Protein AF-A0A3M1KV42-F1 (afdb_monomer)

Radius of gyration: 23.36 Å; Cα contacts (8 Å, |Δi|>4): 223; chains: 1; bounding box: 56×32×68 Å

Structure (mmCIF, N/CA/C/O backbone):
data_AF-A0A3M1KV42-F1
#
_entry.id   AF-A0A3M1KV42-F1
#
loop_
_atom_site.group_PDB
_atom_site.id
_atom_site.type_symbol
_atom_site.label_atom_id
_atom_site.label_alt_id
_atom_site.label_comp_id
_atom_site.label_asym_id
_atom_site.label_entity_id
_atom_site.label_seq_id
_atom_site.pdbx_PDB_ins_code
_atom_site.Cartn_x
_atom_site.Cartn_y
_atom_site.Cartn_z
_atom_site.occupancy
_atom_site.B_iso_or_equiv
_atom_site.auth_seq_id
_atom_site.auth_comp_id
_atom_site.auth_asym_id
_atom_site.auth_atom_id
_atom_site.pdbx_PDB_model_num
ATOM 1 N N . MET A 1 1 ? 15.077 -3.822 -15.896 1.00 92.25 1 MET A N 1
ATOM 2 C CA . MET A 1 1 ? 15.030 -2.761 -16.939 1.00 92.25 1 MET A CA 1
ATOM 3 C C . MET A 1 1 ? 13.639 -2.441 -17.504 1.00 92.25 1 MET A C 1
ATOM 5 O O . MET A 1 1 ? 13.245 -1.291 -17.390 1.00 92.25 1 MET A O 1
ATOM 9 N N . LEU A 1 2 ? 12.880 -3.370 -18.117 1.00 93.44 2 LEU A N 1
ATOM 10 C CA . LEU A 1 2 ? 11.563 -3.018 -18.702 1.00 93.44 2 LEU A CA 1
ATOM 11 C C . LEU A 1 2 ? 10.601 -2.410 -17.666 1.00 93.44 2 LEU A C 1
ATOM 13 O O . LEU A 1 2 ? 10.050 -1.344 -17.909 1.00 93.44 2 LEU A O 1
ATOM 17 N N . ALA A 1 3 ? 10.459 -3.048 -16.500 1.00 93.88 3 ALA A N 1
ATOM 18 C CA . ALA A 1 3 ? 9.613 -2.546 -15.416 1.00 93.88 3 ALA A CA 1
ATOM 19 C C . ALA A 1 3 ? 10.005 -1.121 -14.976 1.00 93.88 3 ALA A C 1
ATOM 21 O O . ALA A 1 3 ? 9.141 -0.267 -14.822 1.00 93.88 3 ALA A O 1
ATOM 22 N N . PHE A 1 4 ? 11.307 -0.836 -14.882 1.00 94.69 4 PHE A N 1
ATOM 23 C CA . PHE A 1 4 ? 11.827 0.499 -14.578 1.00 94.69 4 PHE A CA 1
ATOM 24 C C . PHE A 1 4 ? 11.429 1.539 -15.634 1.00 94.69 4 PHE A C 1
ATOM 26 O O . PHE A 1 4 ? 10.993 2.632 -15.281 1.00 94.69 4 PHE A O 1
ATOM 33 N N . LEU A 1 5 ? 11.553 1.205 -16.924 1.00 95.00 5 LEU A N 1
ATOM 34 C CA . LEU A 1 5 ? 11.172 2.103 -18.020 1.00 95.00 5 LEU A CA 1
ATOM 35 C C . LEU A 1 5 ? 9.656 2.334 -18.076 1.00 95.00 5 LEU A C 1
ATOM 37 O O . LEU A 1 5 ? 9.231 3.449 -18.354 1.00 95.00 5 LEU A O 1
ATOM 41 N N . LEU A 1 6 ? 8.844 1.313 -17.786 1.00 94.44 6 LEU A N 1
ATOM 42 C CA . LEU A 1 6 ? 7.386 1.447 -17.704 1.00 94.44 6 LEU A CA 1
ATOM 43 C C . LEU A 1 6 ? 6.966 2.298 -16.503 1.00 94.44 6 LEU A C 1
ATOM 45 O O . LEU A 1 6 ? 6.133 3.191 -16.645 1.00 94.44 6 LEU A O 1
ATOM 49 N N . PHE A 1 7 ? 7.579 2.092 -15.337 1.00 92.94 7 PHE A N 1
ATOM 50 C CA . PHE A 1 7 ? 7.324 2.919 -14.158 1.00 92.94 7 PHE A CA 1
ATOM 51 C C . PHE A 1 7 ? 7.653 4.397 -14.432 1.00 92.94 7 PHE A C 1
ATOM 53 O O . PHE A 1 7 ? 6.852 5.285 -14.148 1.00 92.94 7 PHE A O 1
ATOM 60 N N . HIS A 1 8 ? 8.770 4.656 -15.118 1.00 92.19 8 HIS A N 1
ATOM 61 C CA . HIS A 1 8 ? 9.218 5.995 -15.502 1.00 92.19 8 HIS A CA 1
ATOM 62 C C . HIS A 1 8 ? 8.753 6.450 -16.900 1.00 92.19 8 HIS A C 1
ATOM 64 O O . HIS A 1 8 ? 9.314 7.405 -17.429 1.00 92.19 8 HIS A O 1
ATOM 70 N N . HIS A 1 9 ? 7.725 5.836 -17.503 1.00 92.38 9 HIS A N 1
ATOM 71 C CA . HIS A 1 9 ? 7.350 6.048 -18.920 1.00 92.38 9 HIS A CA 1
ATOM 72 C C . HIS A 1 9 ? 7.141 7.522 -19.325 1.00 92.38 9 HIS A C 1
ATOM 74 O O . HIS A 1 9 ? 7.331 7.893 -20.482 1.00 92.38 9 HIS A O 1
ATOM 80 N N . ARG A 1 10 ? 6.783 8.395 -18.375 1.00 89.12 10 ARG A N 1
ATOM 81 C CA . ARG A 1 10 ? 6.562 9.832 -18.617 1.00 89.12 10 ARG A CA 1
ATOM 82 C C . ARG A 1 10 ? 7.835 10.676 -18.684 1.00 89.12 10 ARG A C 1
ATOM 84 O O . ARG A 1 10 ? 7.732 11.862 -18.977 1.00 89.12 10 ARG A O 1
ATOM 91 N N . LYS A 1 11 ? 9.005 10.119 -18.362 1.00 92.06 11 LYS A N 1
ATOM 92 C CA . LYS A 1 11 ? 10.273 10.856 -18.314 1.00 92.06 11 LYS A CA 1
ATOM 93 C C . LYS A 1 11 ? 11.341 10.132 -19.140 1.00 92.06 11 LYS A C 1
ATOM 95 O O . LYS A 1 11 ? 11.556 8.941 -18.912 1.00 92.06 11 LYS A O 1
ATOM 100 N N . PRO A 1 12 ? 12.045 10.824 -20.053 1.00 96.19 12 PRO A N 1
ATOM 101 C CA . PRO A 1 12 ? 13.243 10.278 -20.677 1.00 96.19 12 PRO A CA 1
ATOM 102 C C . PRO A 1 12 ? 14.301 9.927 -19.625 1.00 96.19 12 PRO A C 1
ATOM 104 O O . PRO A 1 12 ? 14.485 10.651 -18.643 1.00 96.19 12 PRO A O 1
ATOM 107 N N . VAL A 1 13 ? 15.020 8.824 -19.832 1.00 96.88 13 VAL A N 1
ATOM 108 C CA . VAL A 1 13 ? 16.092 8.359 -18.944 1.00 96.88 13 VAL A CA 1
ATOM 109 C C . VAL A 1 13 ? 17.398 8.285 -19.720 1.00 96.88 13 VAL A C 1
ATOM 111 O O . VAL A 1 13 ? 17.477 7.607 -20.744 1.00 96.88 13 VAL A O 1
ATOM 114 N N . HIS A 1 14 ? 18.437 8.957 -19.223 1.00 97.12 14 HIS A N 1
ATOM 115 C CA . HIS A 1 14 ? 19.751 8.926 -19.858 1.00 97.12 14 HIS A CA 1
ATOM 116 C C . HIS A 1 14 ? 20.328 7.503 -19.861 1.00 97.12 14 HIS A C 1
ATOM 118 O O . HIS A 1 14 ? 20.238 6.780 -18.864 1.00 97.12 14 HIS A O 1
ATOM 124 N N . LYS A 1 15 ? 20.966 7.104 -20.964 1.00 96.12 15 LYS A N 1
ATOM 125 C CA . LYS A 1 15 ? 21.570 5.771 -21.124 1.00 96.12 15 LYS A CA 1
ATOM 126 C C . LYS A 1 15 ? 22.587 5.440 -20.031 1.00 96.12 15 LYS A C 1
ATOM 128 O O . LYS A 1 15 ? 22.653 4.290 -19.619 1.00 96.12 15 LYS A O 1
ATOM 133 N N . GLU A 1 16 ? 23.341 6.426 -19.541 1.00 95.75 16 GLU A N 1
ATOM 134 C CA . GLU A 1 16 ? 24.334 6.203 -18.480 1.00 95.75 16 GLU A CA 1
ATOM 135 C C . GLU A 1 16 ? 23.659 5.854 -17.158 1.00 95.75 16 GLU A C 1
ATOM 137 O O . GLU A 1 16 ? 24.091 4.916 -16.503 1.00 95.75 16 GLU A O 1
ATOM 142 N N . LYS A 1 17 ? 22.526 6.494 -16.836 1.00 95.12 17 LYS A N 1
ATOM 143 C CA . LYS A 1 17 ? 21.723 6.131 -15.663 1.00 95.12 17 LYS A CA 1
ATOM 144 C C . LYS A 1 17 ? 21.181 4.705 -15.775 1.00 95.12 17 LYS A C 1
ATOM 146 O O . LYS A 1 17 ? 21.170 3.977 -14.792 1.00 95.12 17 LYS A O 1
ATOM 151 N N . LEU A 1 18 ? 20.747 4.280 -16.966 1.00 95.88 18 LEU A N 1
ATOM 152 C CA . LEU A 1 18 ? 20.325 2.888 -17.188 1.00 95.88 18 LEU A CA 1
ATOM 153 C C . LEU A 1 18 ? 21.500 1.910 -17.050 1.00 95.88 18 LEU A C 1
ATOM 155 O O . LEU A 1 18 ? 21.335 0.827 -16.494 1.00 95.88 18 LEU A O 1
ATOM 159 N N . MET A 1 19 ? 22.677 2.281 -17.557 1.00 95.88 19 MET A N 1
ATOM 160 C CA . MET A 1 19 ? 23.890 1.471 -17.449 1.00 95.88 19 MET A CA 1
ATOM 161 C C . MET A 1 19 ? 24.331 1.307 -15.997 1.00 95.88 19 MET A C 1
ATOM 163 O O . MET A 1 19 ? 24.577 0.186 -15.568 1.00 95.88 19 MET A O 1
ATOM 167 N N . GLU A 1 20 ? 24.373 2.400 -15.244 1.00 94.00 20 GLU A N 1
ATOM 168 C CA . GLU A 1 20 ? 24.693 2.407 -13.820 1.00 94.00 20 GLU A CA 1
ATOM 169 C C . GLU A 1 20 ? 23.666 1.601 -13.015 1.00 94.00 20 GLU A C 1
ATOM 171 O O . GLU A 1 20 ? 24.043 0.752 -12.217 1.00 94.00 20 GLU A O 1
ATOM 176 N N . GLN A 1 21 ? 22.371 1.779 -13.290 1.00 93.75 21 GLN A N 1
ATOM 177 C CA . GLN A 1 21 ? 21.300 1.100 -12.558 1.00 93.75 21 GLN A CA 1
ATOM 178 C C . GLN A 1 21 ? 21.313 -0.428 -12.710 1.00 93.75 21 GLN A C 1
ATOM 180 O O . GLN A 1 21 ? 20.995 -1.130 -11.752 1.00 93.75 21 GLN A O 1
ATOM 185 N N . PHE A 1 22 ? 21.597 -0.950 -13.909 1.00 94.12 22 PHE A N 1
ATOM 186 C CA . PHE A 1 22 ? 21.455 -2.386 -14.205 1.00 94.12 22 PHE A CA 1
ATOM 187 C C . PHE A 1 22 ? 22.787 -3.123 -14.389 1.00 94.12 22 PHE A C 1
ATOM 189 O O . PHE A 1 22 ? 22.811 -4.351 -14.341 1.00 94.12 22 PHE A O 1
ATOM 196 N N . TRP A 1 23 ? 23.887 -2.400 -14.612 1.00 95.00 23 TRP A N 1
ATOM 197 C CA . TRP A 1 23 ? 25.210 -2.964 -14.893 1.00 95.00 23 TRP A CA 1
ATOM 198 C C . TRP A 1 23 ? 26.342 -2.159 -14.228 1.00 95.00 23 TRP A C 1
ATOM 200 O O . TRP A 1 23 ? 27.411 -2.005 -14.819 1.00 95.00 23 TRP A O 1
ATOM 210 N N . SER A 1 24 ? 26.136 -1.682 -12.995 1.00 90.50 24 SER A N 1
ATOM 211 C CA . SER A 1 24 ? 27.110 -0.898 -12.206 1.00 90.50 24 SER A CA 1
ATOM 212 C C . SER A 1 24 ? 28.503 -1.534 -12.104 1.00 90.50 24 SER A C 1
ATOM 214 O O . SER A 1 24 ? 29.509 -0.832 -12.124 1.00 90.50 24 SER A O 1
ATOM 216 N N . TYR A 1 25 ? 28.580 -2.865 -12.038 1.00 91.50 25 TYR A N 1
ATOM 217 C CA . TYR A 1 25 ? 29.842 -3.610 -11.920 1.00 91.50 25 TYR A CA 1
ATOM 218 C C . TYR A 1 25 ? 30.523 -3.921 -13.264 1.00 91.50 25 TYR A C 1
ATOM 220 O O . TYR A 1 25 ? 31.561 -4.581 -13.299 1.00 91.50 25 TYR A O 1
ATOM 228 N N . SER A 1 26 ? 29.938 -3.503 -14.388 1.00 93.94 26 SER A N 1
ATOM 229 C CA . SER A 1 26 ? 30.481 -3.761 -15.725 1.00 93.94 26 SER A CA 1
ATOM 230 C C . SER A 1 26 ? 31.340 -2.603 -16.227 1.00 93.94 26 SER A C 1
ATOM 232 O O . SER A 1 26 ? 31.105 -1.441 -15.911 1.00 93.94 26 SER A O 1
ATOM 234 N N . THR A 1 27 ? 32.305 -2.898 -17.102 1.00 94.88 27 THR A N 1
ATOM 235 C CA . THR A 1 27 ? 33.020 -1.840 -17.833 1.00 94.88 27 THR A CA 1
ATOM 236 C C . THR A 1 27 ? 32.047 -1.046 -18.718 1.00 94.88 27 THR A C 1
ATOM 238 O O . THR A 1 27 ? 31.064 -1.620 -19.204 1.00 94.88 27 THR A O 1
ATOM 241 N N . PRO A 1 28 ? 32.321 0.238 -19.029 1.00 92.25 28 PRO A N 1
ATOM 242 C CA . PRO A 1 28 ? 31.411 1.062 -19.832 1.00 92.25 28 PRO A CA 1
ATOM 243 C C . PRO A 1 28 ? 31.035 0.444 -21.188 1.00 92.25 28 PRO A C 1
ATOM 245 O O . PRO A 1 28 ? 29.883 0.513 -21.615 1.00 92.25 28 PRO A O 1
ATOM 248 N N . CYS A 1 29 ? 31.988 -0.213 -21.859 1.00 93.81 29 CYS A N 1
ATOM 249 C CA . CYS A 1 29 ? 31.737 -0.903 -23.126 1.00 93.81 29 CYS A CA 1
ATOM 250 C C . CYS A 1 29 ? 30.789 -2.105 -22.947 1.00 93.81 29 CYS A C 1
ATOM 252 O O . CYS A 1 29 ? 29.825 -2.259 -23.699 1.00 93.81 29 CYS A O 1
ATOM 254 N N . SER A 1 30 ? 31.013 -2.921 -21.910 1.00 94.75 30 SER A N 1
ATOM 255 C CA . SER A 1 30 ? 30.172 -4.085 -21.601 1.00 94.75 30 SER A CA 1
ATOM 256 C C . SER A 1 30 ? 28.750 -3.683 -21.189 1.00 94.75 30 SER A C 1
ATOM 258 O O . SER A 1 30 ? 27.771 -4.239 -21.696 1.00 94.75 30 SER A O 1
ATOM 260 N N . ALA A 1 31 ? 28.616 -2.658 -20.342 1.00 95.62 31 ALA A N 1
ATOM 261 C CA . ALA A 1 31 ? 27.322 -2.122 -19.930 1.00 95.62 31 ALA A CA 1
ATOM 262 C C . ALA A 1 31 ? 26.536 -1.557 -21.127 1.00 95.62 31 ALA A C 1
ATOM 264 O O . ALA A 1 31 ? 25.341 -1.818 -21.261 1.00 95.62 31 ALA A O 1
ATOM 265 N N . ARG A 1 32 ? 27.204 -0.865 -22.063 1.00 95.19 32 ARG A N 1
ATOM 266 C CA . ARG A 1 32 ? 26.571 -0.362 -23.293 1.00 95.19 32 ARG A CA 1
ATOM 267 C C . ARG A 1 32 ? 26.069 -1.495 -24.190 1.00 95.19 32 ARG A C 1
ATOM 269 O O . ARG A 1 32 ? 24.960 -1.411 -24.719 1.00 95.19 32 ARG A O 1
ATOM 276 N N . ASN A 1 33 ? 26.858 -2.556 -24.357 1.00 95.88 33 ASN A N 1
ATOM 277 C CA . ASN A 1 33 ? 26.441 -3.727 -25.129 1.00 95.88 33 ASN A CA 1
ATOM 278 C C . ASN A 1 33 ? 25.242 -4.425 -24.478 1.00 95.88 33 ASN A C 1
ATOM 280 O O . ASN A 1 33 ? 24.264 -4.732 -25.161 1.00 95.88 33 ASN A O 1
ATOM 284 N N . SER A 1 34 ? 25.276 -4.602 -23.157 1.00 96.75 34 SER A N 1
ATOM 285 C CA . SER A 1 34 ? 24.181 -5.210 -22.394 1.00 96.75 34 SER A CA 1
ATOM 286 C C . SER A 1 34 ? 22.896 -4.379 -22.470 1.00 96.75 34 SER A C 1
ATOM 288 O O . SER A 1 34 ? 21.819 -4.934 -22.706 1.00 96.75 34 SER A O 1
ATOM 290 N N . LEU A 1 35 ? 23.011 -3.047 -22.397 1.00 96.75 35 LEU A N 1
ATOM 291 C CA . LEU A 1 35 ? 21.902 -2.121 -22.627 1.00 96.75 35 LEU A CA 1
ATOM 292 C C . LEU A 1 35 ? 21.287 -2.322 -24.016 1.00 96.75 35 LEU A C 1
ATOM 294 O O . LEU A 1 35 ? 20.077 -2.514 -24.127 1.00 96.75 35 LEU A O 1
ATOM 298 N N . ASN A 1 36 ? 22.101 -2.343 -25.074 1.00 95.75 36 ASN A N 1
ATOM 299 C CA . ASN A 1 36 ? 21.613 -2.545 -26.441 1.00 95.75 36 ASN A CA 1
ATOM 300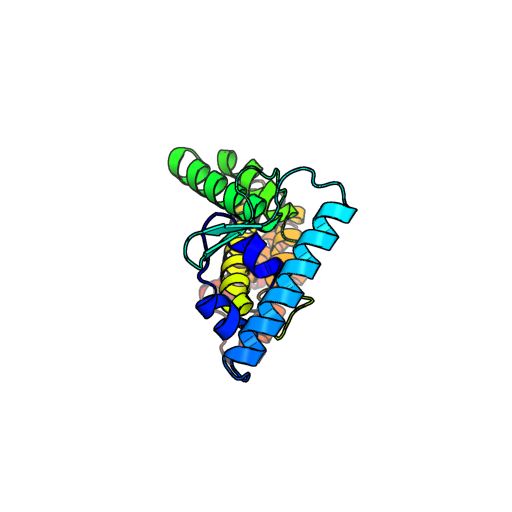 C C . ASN A 1 36 ? 20.874 -3.883 -26.604 1.00 95.75 36 ASN A C 1
ATOM 302 O O . ASN A 1 36 ? 19.807 -3.925 -27.222 1.00 95.75 36 ASN A O 1
ATOM 306 N N . VAL A 1 37 ? 21.402 -4.965 -26.020 1.00 97.06 37 VAL A N 1
ATOM 307 C CA . VAL A 1 37 ? 20.760 -6.291 -26.030 1.00 97.06 37 VAL A CA 1
ATOM 308 C C . VAL A 1 37 ? 19.409 -6.250 -25.312 1.00 97.06 37 VAL A C 1
ATOM 310 O O . VAL A 1 37 ? 18.409 -6.742 -25.843 1.00 97.06 37 VAL A O 1
ATOM 313 N N . ALA A 1 38 ? 19.344 -5.630 -24.133 1.00 96.62 38 ALA A N 1
ATOM 314 C CA . ALA A 1 38 ? 18.109 -5.514 -23.366 1.00 96.62 38 ALA A CA 1
ATOM 315 C C . ALA A 1 38 ? 17.049 -4.671 -24.100 1.00 96.62 38 ALA A C 1
ATOM 317 O O . ALA A 1 38 ? 15.889 -5.079 -24.182 1.00 96.62 38 ALA A O 1
ATOM 318 N N . LEU A 1 39 ? 17.439 -3.541 -24.699 1.00 96.31 39 LEU A N 1
ATOM 319 C CA . LEU A 1 39 ? 16.547 -2.686 -25.493 1.00 96.31 39 LEU A CA 1
ATOM 320 C C . LEU A 1 39 ? 16.036 -3.411 -26.742 1.00 96.31 39 LEU A C 1
ATOM 322 O O . LEU A 1 39 ? 14.849 -3.333 -27.062 1.00 96.31 39 LEU A O 1
ATOM 326 N N . HIS A 1 40 ? 16.904 -4.161 -27.429 1.00 95.19 40 HIS A N 1
ATOM 327 C CA . HIS A 1 40 ? 16.502 -4.992 -28.562 1.00 95.19 40 HIS A CA 1
ATOM 328 C C . HIS A 1 40 ? 15.464 -6.042 -28.144 1.00 95.19 40 HIS A C 1
ATOM 330 O O . HIS A 1 40 ? 14.443 -6.201 -28.816 1.00 95.19 40 HIS A O 1
ATOM 336 N N . LYS A 1 41 ? 15.676 -6.713 -27.003 1.00 96.19 41 LYS A N 1
ATOM 337 C CA . LYS A 1 41 ? 14.721 -7.686 -26.459 1.00 96.19 41 LYS A CA 1
ATOM 338 C C . LYS A 1 41 ? 13.373 -7.037 -26.137 1.00 96.19 41 LYS A C 1
ATOM 340 O O . LYS A 1 41 ? 12.352 -7.593 -26.521 1.00 96.19 41 LYS A O 1
ATOM 345 N N . ILE A 1 42 ? 13.357 -5.851 -25.521 1.00 94.94 42 ILE A N 1
ATOM 346 C CA . ILE A 1 42 ? 12.118 -5.099 -25.248 1.00 94.94 42 ILE A CA 1
ATOM 347 C C . ILE A 1 42 ? 11.363 -4.794 -26.545 1.00 94.94 42 ILE A C 1
ATOM 349 O O . ILE A 1 42 ? 10.191 -5.151 -26.662 1.00 94.94 42 ILE A O 1
ATOM 353 N N . ARG A 1 43 ? 12.037 -4.200 -27.541 1.00 94.12 43 ARG A N 1
ATOM 354 C CA . ARG A 1 43 ? 11.430 -3.893 -28.849 1.00 94.12 43 ARG A CA 1
ATOM 355 C C . ARG A 1 43 ? 10.827 -5.143 -29.492 1.00 94.12 43 ARG A C 1
ATOM 357 O O . ARG A 1 43 ? 9.703 -5.103 -29.985 1.00 94.12 43 ARG A O 1
ATOM 364 N N . LYS A 1 44 ? 11.554 -6.266 -29.451 1.00 93.75 44 LYS A N 1
ATOM 365 C CA . LYS A 1 44 ? 11.093 -7.546 -30.001 1.00 93.75 44 LYS A CA 1
ATOM 366 C C . LYS A 1 44 ? 9.858 -8.079 -29.270 1.00 93.75 44 LYS A C 1
ATOM 368 O O . LYS A 1 44 ? 8.925 -8.511 -29.938 1.00 93.75 44 LYS A O 1
ATOM 373 N N . THR A 1 45 ? 9.834 -8.030 -27.938 1.00 93.69 45 THR A N 1
ATOM 374 C CA . THR A 1 45 ? 8.685 -8.484 -27.137 1.00 93.69 45 THR A CA 1
ATOM 375 C C . THR A 1 45 ? 7.426 -7.685 -27.462 1.00 93.69 45 THR A C 1
ATOM 377 O O . THR A 1 45 ? 6.386 -8.279 -27.721 1.00 93.69 45 THR A O 1
ATOM 380 N N . PHE A 1 46 ? 7.519 -6.355 -27.527 1.00 91.94 46 PHE A N 1
ATOM 381 C CA . PHE A 1 46 ? 6.371 -5.505 -27.857 1.00 91.94 46 PHE A CA 1
ATOM 382 C C . PHE A 1 46 ? 5.876 -5.720 -29.293 1.00 91.94 46 PHE A C 1
ATOM 384 O O . PHE A 1 46 ? 4.675 -5.822 -29.532 1.00 91.94 46 PHE A O 1
ATOM 391 N N . LYS A 1 47 ? 6.796 -5.873 -30.252 1.00 90.44 47 LYS A N 1
ATOM 392 C CA . LYS A 1 47 ? 6.434 -6.217 -31.633 1.00 90.44 47 LYS A CA 1
ATOM 393 C C . LYS A 1 47 ? 5.715 -7.569 -31.715 1.00 90.44 47 LYS A C 1
ATOM 395 O O . LYS A 1 47 ? 4.768 -7.706 -32.481 1.00 90.44 47 LYS A O 1
ATOM 400 N N . ALA A 1 48 ? 6.139 -8.556 -30.922 1.00 91.62 48 ALA A N 1
ATOM 401 C CA . ALA A 1 48 ? 5.513 -9.878 -30.886 1.00 91.62 48 ALA A CA 1
ATOM 402 C C . ALA A 1 48 ? 4.074 -9.848 -30.344 1.00 91.62 48 ALA A C 1
ATOM 404 O O . ALA A 1 48 ? 3.252 -10.642 -30.789 1.00 91.62 48 ALA A O 1
ATOM 405 N N . VAL A 1 49 ? 3.754 -8.915 -29.440 1.00 89.38 49 VAL A N 1
ATOM 406 C CA . VAL A 1 49 ? 2.383 -8.703 -28.933 1.00 89.38 49 VAL A CA 1
ATOM 407 C C . VAL A 1 49 ? 1.568 -7.715 -29.778 1.00 89.38 49 VAL A C 1
ATOM 409 O O . VAL A 1 49 ? 0.465 -7.340 -29.396 1.00 89.38 49 VAL A O 1
ATOM 412 N N . GLY A 1 50 ? 2.082 -7.313 -30.946 1.00 86.69 50 GLY A N 1
ATOM 413 C CA . GLY A 1 50 ? 1.332 -6.542 -31.939 1.00 86.69 50 GLY A CA 1
ATOM 414 C C . GLY A 1 50 ? 1.490 -5.023 -31.864 1.00 86.69 50 GLY A C 1
ATOM 415 O O . GLY A 1 50 ? 0.721 -4.325 -32.524 1.00 86.69 50 GLY A O 1
ATOM 416 N N . ALA A 1 51 ? 2.471 -4.499 -31.118 1.00 86.25 51 ALA A N 1
ATOM 417 C CA . ALA A 1 51 ? 2.785 -3.069 -31.151 1.00 86.25 51 ALA A CA 1
ATOM 418 C C . ALA A 1 51 ? 3.167 -2.641 -32.580 1.00 86.25 51 ALA A C 1
ATOM 420 O O . ALA A 1 51 ? 4.063 -3.234 -33.193 1.00 86.25 51 ALA A O 1
ATOM 421 N N . ARG A 1 52 ? 2.462 -1.636 -33.115 1.00 82.25 52 ARG A N 1
ATOM 422 C CA . ARG A 1 52 ? 2.675 -1.109 -34.475 1.00 82.25 52 ARG A CA 1
ATOM 423 C C . ARG A 1 52 ? 3.586 0.110 -34.464 1.00 82.25 52 ARG A C 1
ATOM 425 O O . ARG A 1 52 ? 4.340 0.321 -35.409 1.00 82.25 52 ARG A O 1
ATOM 432 N N . GLU A 1 53 ? 3.505 0.885 -33.395 1.00 84.12 53 GLU A N 1
ATOM 433 C CA . GLU A 1 53 ? 4.305 2.066 -33.138 1.00 84.12 53 GLU A CA 1
ATOM 434 C C . GLU A 1 53 ? 5.692 1.692 -32.598 1.00 84.12 53 GLU A C 1
ATOM 436 O O . GLU A 1 53 ? 5.924 0.601 -32.065 1.00 84.12 53 GLU A O 1
ATOM 441 N N . GLU A 1 54 ? 6.639 2.623 -32.715 1.00 90.75 54 GLU A N 1
ATOM 442 C CA . GLU A 1 54 ? 7.937 2.473 -32.068 1.00 90.75 54 GLU A CA 1
ATOM 443 C C . GLU A 1 54 ? 7.769 2.486 -30.547 1.00 90.75 54 GLU A C 1
ATOM 445 O O . GLU A 1 54 ? 7.113 3.358 -29.989 1.00 90.75 54 GLU A O 1
ATOM 450 N N . VAL A 1 55 ? 8.358 1.504 -29.867 1.00 92.56 55 VAL A N 1
ATOM 451 C CA . VAL A 1 55 ? 8.128 1.283 -28.429 1.00 92.56 55 VAL A CA 1
ATOM 452 C C . VAL A 1 55 ? 9.020 2.156 -27.559 1.00 92.56 55 VAL A C 1
ATOM 454 O O . VAL A 1 55 ? 8.646 2.544 -26.454 1.00 92.56 55 VAL A O 1
ATOM 457 N N . LEU A 1 56 ? 10.223 2.433 -28.052 1.00 94.94 56 LEU A N 1
ATOM 458 C CA . LEU A 1 56 ? 11.266 3.149 -27.340 1.00 94.94 56 LEU A CA 1
ATOM 459 C C . LEU A 1 56 ? 11.815 4.234 -28.250 1.00 94.94 56 LEU A C 1
ATOM 461 O O . LEU A 1 56 ? 12.491 3.909 -29.225 1.00 94.94 56 LEU A O 1
ATOM 465 N N . LEU A 1 57 ? 11.563 5.484 -27.886 1.00 95.38 57 LEU A N 1
ATOM 466 C CA . LEU A 1 57 ? 12.167 6.643 -28.522 1.00 95.38 57 LEU A CA 1
ATOM 467 C C . LEU A 1 57 ? 13.588 6.819 -27.981 1.00 95.38 57 LEU A C 1
ATOM 469 O O . LEU A 1 57 ? 13.852 6.558 -26.800 1.00 95.38 57 LEU A O 1
ATOM 473 N N . TYR A 1 58 ? 14.498 7.234 -28.856 1.00 95.69 58 TYR A N 1
ATOM 474 C CA . TYR A 1 58 ? 15.867 7.581 -28.499 1.00 95.69 58 TYR A CA 1
ATOM 475 C C . TYR A 1 58 ? 16.194 8.968 -29.033 1.00 95.69 58 TYR A C 1
ATOM 477 O O . TYR A 1 58 ? 16.106 9.188 -30.239 1.00 95.69 58 TYR A O 1
ATOM 485 N N . ASP A 1 59 ? 16.601 9.863 -28.141 1.00 95.81 59 ASP A N 1
ATOM 486 C CA . ASP A 1 59 ? 16.983 11.231 -28.480 1.00 95.81 59 ASP A CA 1
ATOM 487 C C . ASP A 1 59 ? 18.144 11.690 -27.594 1.00 95.81 59 ASP A C 1
ATOM 489 O O . ASP A 1 59 ? 18.120 11.468 -26.387 1.00 95.81 59 ASP A O 1
ATOM 493 N N . GLU A 1 60 ? 19.198 12.240 -28.199 1.00 94.06 60 GLU A N 1
ATOM 494 C CA . GLU A 1 60 ? 20.404 12.760 -27.522 1.00 94.06 60 GLU A CA 1
ATOM 495 C C . GLU A 1 60 ? 20.946 11.921 -26.336 1.00 94.06 60 GLU A C 1
ATOM 497 O O . GLU A 1 60 ? 21.438 12.442 -25.339 1.00 94.06 60 GLU A O 1
ATOM 502 N N . GLY A 1 61 ? 20.895 10.585 -26.423 1.00 94.94 61 GLY A N 1
ATOM 503 C CA . GLY A 1 61 ? 21.388 9.702 -25.353 1.00 94.94 61 GLY A CA 1
ATOM 504 C C . GLY A 1 61 ? 20.347 9.297 -24.307 1.00 94.94 61 GLY A C 1
ATOM 505 O O . GLY A 1 61 ? 20.669 8.509 -23.415 1.00 94.94 61 GLY A O 1
ATOM 506 N N . TYR A 1 62 ? 19.112 9.763 -24.432 1.00 97.06 62 TYR A N 1
ATOM 507 C CA . TYR A 1 62 ? 17.982 9.407 -23.588 1.00 97.06 62 TYR A CA 1
ATOM 508 C C . TYR A 1 62 ? 17.106 8.354 -24.252 1.00 97.06 62 TYR A C 1
ATOM 510 O O . TYR A 1 62 ? 16.875 8.382 -25.457 1.00 97.06 62 TYR A O 1
ATOM 518 N N . TYR A 1 63 ? 16.591 7.436 -23.441 1.00 97.06 63 TYR A N 1
ATOM 519 C CA . TYR A 1 63 ? 15.559 6.488 -23.831 1.00 97.06 63 TYR A CA 1
ATOM 520 C C . TYR A 1 63 ? 14.253 6.821 -23.125 1.00 97.06 63 TYR A C 1
ATOM 522 O O . TYR A 1 63 ? 14.240 7.068 -21.918 1.00 97.06 63 TYR A O 1
ATOM 530 N N . GLN A 1 64 ? 13.148 6.759 -23.858 1.00 96.19 64 GLN A N 1
ATOM 531 C CA . GLN A 1 64 ? 11.811 6.898 -23.297 1.00 96.19 64 GLN A CA 1
ATOM 532 C C . GLN A 1 64 ? 10.885 5.848 -23.902 1.00 96.19 64 GLN A C 1
ATOM 534 O O . GLN A 1 64 ? 10.960 5.563 -25.096 1.00 96.19 64 GLN A O 1
ATOM 539 N N . ILE A 1 65 ? 9.993 5.281 -23.090 1.00 95.12 65 ILE A N 1
ATOM 540 C CA . ILE A 1 65 ? 8.837 4.564 -23.634 1.00 95.12 65 ILE A CA 1
ATOM 541 C C . ILE A 1 65 ? 8.011 5.568 -24.434 1.00 95.12 65 ILE A C 1
ATOM 543 O O . ILE A 1 65 ? 7.723 6.650 -23.926 1.00 95.12 65 ILE A O 1
ATOM 547 N N . ASN A 1 66 ? 7.666 5.227 -25.673 1.00 93.75 66 ASN A N 1
ATOM 548 C CA . ASN A 1 66 ? 6.944 6.140 -26.550 1.00 93.75 66 ASN A CA 1
ATOM 549 C C . ASN A 1 66 ? 5.638 6.619 -25.874 1.00 93.75 66 ASN A C 1
ATOM 551 O O . ASN A 1 66 ? 4.781 5.780 -25.581 1.00 93.75 66 ASN A O 1
ATOM 555 N N . PRO A 1 67 ? 5.481 7.935 -25.615 1.00 90.88 67 PRO A N 1
ATOM 556 C CA . PRO A 1 67 ? 4.302 8.485 -24.945 1.00 90.88 67 PRO A CA 1
ATOM 557 C C . PRO A 1 67 ? 2.985 8.248 -25.688 1.00 90.88 67 PRO A C 1
ATOM 559 O O . PRO A 1 67 ? 1.932 8.248 -25.052 1.00 90.88 67 PRO A O 1
ATOM 562 N N . ASP A 1 68 ? 3.042 8.027 -27.004 1.00 89.75 68 ASP A N 1
ATOM 563 C CA . ASP A 1 68 ? 1.864 7.773 -27.837 1.00 89.75 68 ASP A CA 1
ATOM 564 C C . ASP A 1 68 ? 1.349 6.331 -27.703 1.00 89.75 68 ASP A C 1
ATOM 566 O O . ASP A 1 68 ? 0.235 6.015 -28.136 1.00 89.75 68 ASP A O 1
ATOM 570 N N . LEU A 1 69 ? 2.127 5.441 -27.073 1.00 88.88 69 LEU A N 1
ATOM 571 C CA . LEU A 1 69 ? 1.660 4.097 -26.764 1.00 88.88 69 LEU A CA 1
ATOM 572 C C . LEU A 1 69 ? 0.547 4.138 -25.720 1.00 88.88 69 LEU A C 1
ATOM 574 O O . LEU A 1 69 ? 0.681 4.688 -24.625 1.00 88.88 69 LEU A O 1
ATOM 578 N N . ARG A 1 70 ? -0.543 3.434 -26.024 1.00 87.44 70 ARG A N 1
ATOM 579 C CA . ARG A 1 70 ? -1.604 3.169 -25.054 1.00 87.44 70 ARG A CA 1
ATOM 580 C C . ARG A 1 70 ? -1.141 2.082 -24.094 1.00 87.44 70 ARG A C 1
ATOM 582 O O . ARG A 1 70 ? -1.148 0.903 -24.435 1.00 87.44 70 ARG A O 1
ATOM 589 N N . LEU A 1 71 ? -0.721 2.500 -22.907 1.00 88.38 71 LEU A N 1
ATOM 590 C CA . LEU A 1 71 ? -0.239 1.614 -21.855 1.00 88.38 71 LEU A CA 1
ATOM 591 C C . LEU A 1 71 ? -1.223 1.592 -20.693 1.00 88.38 71 LEU A C 1
ATOM 593 O O . LEU A 1 71 ? -1.566 2.634 -20.132 1.00 88.38 71 LEU A O 1
ATOM 597 N N . GLU A 1 72 ? -1.616 0.388 -20.299 1.00 91.00 72 GLU A N 1
ATOM 598 C CA . GLU A 1 72 ? -2.301 0.146 -19.037 1.00 91.00 72 GLU A CA 1
ATOM 599 C C . GLU A 1 72 ? -1.273 -0.364 -18.035 1.00 91.00 72 GLU A C 1
ATOM 601 O O . GLU A 1 72 ? -0.709 -1.446 -18.183 1.00 91.00 72 GLU A O 1
ATOM 606 N N . ILE A 1 73 ? -0.976 0.477 -17.048 1.00 94.12 73 ILE A N 1
ATOM 607 C CA . ILE A 1 73 ? -0.034 0.176 -15.976 1.00 94.12 73 ILE A CA 1
ATOM 608 C C . ILE A 1 73 ? -0.818 0.309 -14.672 1.00 94.12 73 ILE A C 1
ATOM 610 O O . ILE A 1 73 ? -1.339 1.383 -14.348 1.00 94.12 73 ILE A O 1
ATOM 614 N N . ASP A 1 74 ? -0.925 -0.797 -13.948 1.00 95.12 74 ASP A N 1
ATOM 615 C CA . ASP A 1 74 ? -1.664 -0.931 -12.693 1.00 95.12 74 ASP A CA 1
ATOM 616 C C . ASP A 1 74 ? -1.230 0.106 -11.653 1.00 95.12 74 ASP A C 1
ATOM 618 O O . ASP A 1 74 ? -2.065 0.874 -11.184 1.00 95.12 74 ASP A O 1
ATOM 622 N N . VAL A 1 75 ? 0.069 0.238 -11.381 1.00 95.50 75 VAL A N 1
ATOM 623 C CA . VAL A 1 75 ? 0.614 1.180 -10.396 1.00 95.50 75 VAL A CA 1
ATOM 624 C C . VAL A 1 75 ? 0.361 2.640 -10.782 1.00 95.50 75 VAL A C 1
ATOM 626 O O . VAL A 1 75 ? 0.101 3.489 -9.931 1.00 95.50 75 VAL A O 1
ATOM 629 N N . VAL A 1 76 ? 0.343 2.951 -12.080 1.00 93.94 76 VAL A N 1
ATOM 630 C CA . VAL A 1 76 ? 0.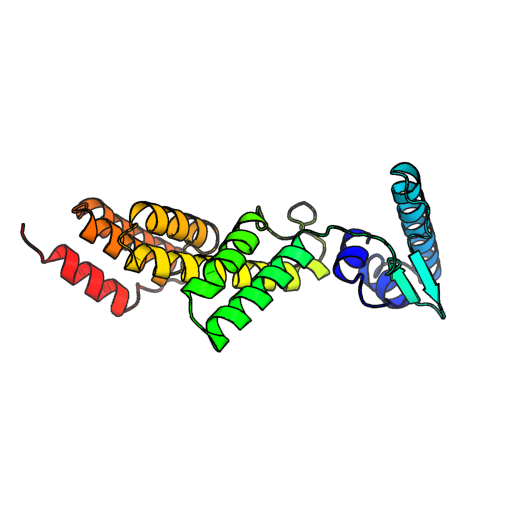004 4.296 -12.573 1.00 93.94 76 VAL A CA 1
ATOM 631 C C . VAL A 1 76 ? -1.481 4.580 -12.363 1.00 93.94 76 VAL A C 1
ATOM 633 O O . VAL A 1 76 ? -1.861 5.706 -12.037 1.00 93.94 76 VAL A O 1
ATOM 636 N N . THR A 1 77 ? -2.324 3.565 -12.547 1.00 96.12 77 THR A N 1
ATOM 637 C CA . THR A 1 77 ? -3.765 3.658 -12.292 1.00 96.12 77 THR A CA 1
ATOM 638 C C . THR A 1 77 ? -4.041 3.774 -10.794 1.00 96.12 77 THR A C 1
ATOM 640 O O . THR A 1 77 ? -4.783 4.666 -10.393 1.00 96.12 77 THR A O 1
ATOM 643 N N . PHE A 1 78 ? -3.362 2.980 -9.964 1.00 98.00 78 PHE A N 1
ATOM 644 C CA . PHE A 1 78 ? -3.392 3.047 -8.503 1.00 98.00 78 PHE A CA 1
ATOM 645 C C . PHE A 1 78 ? -3.063 4.457 -8.001 1.00 98.00 78 PHE A C 1
ATOM 647 O O . PHE A 1 78 ? -3.879 5.072 -7.316 1.00 98.00 78 PHE A O 1
ATOM 654 N N . LEU A 1 79 ? -1.917 5.016 -8.412 1.00 96.62 79 LEU A N 1
ATOM 655 C CA . LEU A 1 79 ? -1.483 6.354 -7.993 1.00 96.62 79 LEU A CA 1
ATOM 656 C C . LEU A 1 79 ? -2.430 7.455 -8.490 1.00 96.62 79 LEU A C 1
ATOM 658 O O . LEU A 1 79 ? -2.644 8.449 -7.796 1.00 96.62 79 LEU A O 1
ATOM 662 N N . ARG A 1 80 ? -3.035 7.287 -9.672 1.00 96.69 80 ARG A N 1
ATOM 663 C CA . ARG A 1 80 ? -4.054 8.216 -10.180 1.00 96.69 80 ARG A CA 1
ATOM 664 C C . ARG A 1 80 ? -5.316 8.178 -9.323 1.00 96.69 80 ARG A C 1
ATOM 666 O O . ARG A 1 80 ? -5.790 9.235 -8.919 1.00 96.69 80 ARG A O 1
ATOM 673 N N . CYS A 1 81 ? -5.844 6.989 -9.038 1.00 98.31 81 CYS A N 1
ATOM 674 C CA . CYS A 1 81 ? -7.004 6.810 -8.166 1.00 98.31 81 CYS A CA 1
ATOM 675 C C . CYS A 1 81 ? -6.723 7.377 -6.769 1.00 98.31 81 CYS A C 1
ATOM 677 O O . CYS A 1 81 ? -7.532 8.133 -6.243 1.00 98.31 81 CYS A O 1
ATOM 679 N N . TRP A 1 82 ? -5.536 7.127 -6.216 1.00 98.31 82 TRP A N 1
ATOM 680 C CA . TRP A 1 82 ? -5.079 7.735 -4.969 1.00 98.31 82 TRP A CA 1
ATOM 681 C C . TRP A 1 82 ? -5.145 9.272 -4.996 1.00 98.31 82 TRP A C 1
ATOM 683 O O . TRP A 1 82 ? -5.792 9.884 -4.146 1.00 98.31 82 TRP A O 1
ATOM 693 N N . GLN A 1 83 ? -4.546 9.906 -6.010 1.00 98.19 83 GLN A N 1
ATOM 694 C CA . GLN A 1 83 ? -4.555 11.366 -6.156 1.00 98.19 83 GLN A CA 1
ATOM 695 C C . GLN A 1 83 ? -5.969 11.936 -6.335 1.00 98.19 83 GLN A C 1
ATOM 697 O O . GLN A 1 83 ? -6.285 12.993 -5.785 1.00 98.19 83 GLN A O 1
ATOM 702 N N . MET A 1 84 ? -6.827 11.249 -7.094 1.00 98.31 84 MET A N 1
ATOM 703 C CA . MET A 1 84 ? -8.226 11.644 -7.266 1.00 98.31 84 MET A CA 1
ATOM 704 C C . MET A 1 84 ? -9.004 11.539 -5.951 1.00 98.31 84 MET A C 1
ATOM 706 O O . MET A 1 84 ? -9.731 12.471 -5.614 1.00 98.31 84 MET A O 1
ATOM 710 N N . GLY A 1 85 ? -8.797 10.468 -5.179 1.00 98.25 85 GLY A N 1
ATOM 711 C CA . GLY A 1 85 ? -9.401 10.282 -3.860 1.00 98.25 85 GLY A CA 1
ATOM 712 C C . GLY A 1 85 ? -8.986 11.372 -2.874 1.00 98.25 85 GLY A C 1
ATOM 713 O O . GLY A 1 85 ? -9.847 12.029 -2.298 1.00 98.25 85 GLY A O 1
ATOM 714 N N . LEU A 1 86 ? -7.685 11.667 -2.766 1.00 98.12 86 LEU A N 1
ATOM 715 C CA . LEU A 1 86 ? -7.191 12.777 -1.940 1.00 98.12 86 LEU A CA 1
ATOM 716 C C . LEU A 1 86 ? -7.811 14.123 -2.329 1.00 98.12 86 LEU A C 1
ATOM 718 O O . LEU A 1 86 ? -8.170 14.930 -1.470 1.00 98.12 86 LEU A O 1
ATOM 722 N N . ARG A 1 87 ? -7.920 14.389 -3.634 1.00 98.25 87 ARG A N 1
ATOM 723 C CA . ARG A 1 87 ? -8.511 15.630 -4.135 1.00 98.25 87 ARG A CA 1
ATOM 724 C C . ARG A 1 87 ? -10.001 15.713 -3.802 1.00 98.25 87 ARG A C 1
ATOM 726 O O . ARG A 1 87 ? -10.445 16.778 -3.382 1.00 98.25 87 ARG A O 1
ATOM 733 N N . ALA A 1 88 ? -10.747 14.626 -3.979 1.00 97.88 88 ALA A N 1
ATOM 734 C CA . ALA A 1 88 ? -12.168 14.558 -3.649 1.00 97.88 88 ALA A CA 1
ATOM 735 C C . ALA A 1 88 ? -12.408 14.735 -2.140 1.00 97.88 88 ALA A C 1
ATOM 737 O O . ALA A 1 88 ? -13.245 15.547 -1.751 1.00 97.88 88 ALA A O 1
ATOM 738 N N . GLU A 1 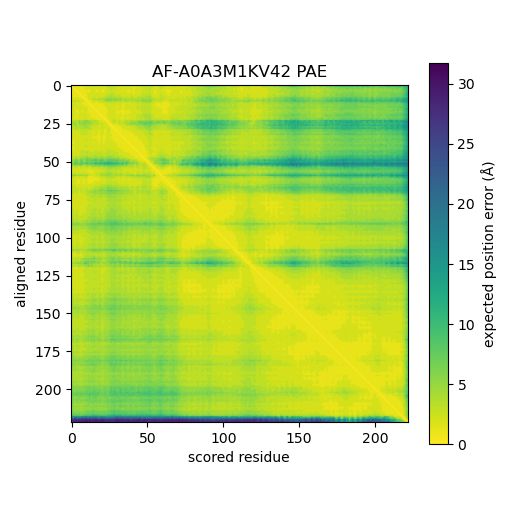89 ? -11.606 14.073 -1.297 1.00 97.25 89 GLU A N 1
ATOM 739 C CA . GLU A 1 89 ? -11.687 14.204 0.164 1.00 97.25 89 GLU A CA 1
ATOM 740 C C . GLU A 1 89 ? -11.416 15.646 0.606 1.00 97.25 89 GLU A C 1
ATOM 742 O O . GLU A 1 89 ? -12.151 16.195 1.423 1.00 97.25 89 GLU A O 1
ATOM 747 N N . ARG A 1 90 ? -10.394 16.288 0.023 1.00 97.00 90 ARG A N 1
ATOM 748 C CA . ARG A 1 90 ? -10.018 17.669 0.350 1.00 97.00 90 ARG A CA 1
ATOM 749 C C . ARG A 1 90 ? -11.054 18.702 -0.093 1.00 97.00 90 ARG A C 1
ATOM 751 O O . ARG A 1 90 ? -11.223 19.707 0.592 1.00 97.00 90 ARG A O 1
ATOM 758 N N . LEU A 1 91 ? -11.653 18.527 -1.271 1.00 97.38 91 LEU A N 1
ATOM 759 C CA . LEU A 1 91 ? -12.550 19.524 -1.867 1.00 97.38 91 LEU A CA 1
ATOM 760 C C . LEU A 1 91 ? -14.015 19.341 -1.463 1.00 97.38 91 LEU A C 1
ATOM 762 O O . LEU A 1 91 ? -14.774 20.303 -1.545 1.00 97.38 91 LEU A O 1
ATOM 766 N N . ALA A 1 92 ? -14.409 18.132 -1.064 1.00 96.12 92 ALA A N 1
ATOM 767 C CA . ALA A 1 92 ? -15.793 17.807 -0.755 1.00 96.12 92 ALA A CA 1
ATOM 768 C C . ALA A 1 92 ? -15.907 16.988 0.535 1.00 96.12 92 ALA A C 1
ATOM 770 O O . ALA A 1 92 ? -16.179 17.543 1.598 1.00 96.12 92 ALA A O 1
ATOM 771 N N . SER A 1 93 ? -15.743 15.668 0.454 1.00 95.50 93 SER A N 1
ATOM 772 C CA . SER A 1 93 ? -15.925 14.778 1.599 1.00 95.50 93 SER A CA 1
ATOM 773 C C . SER A 1 93 ? -15.241 13.432 1.386 1.00 95.50 93 SER A C 1
ATOM 775 O O . SER A 1 93 ? -14.916 13.055 0.260 1.00 95.50 93 SER A O 1
ATOM 777 N N . LEU A 1 94 ? -15.081 12.670 2.472 1.00 94.94 94 LEU A N 1
ATOM 778 C CA . LEU A 1 94 ? -14.615 11.288 2.385 1.00 94.94 94 LEU A CA 1
ATOM 779 C C . LEU A 1 94 ? -15.534 10.432 1.504 1.00 94.94 94 LEU A C 1
ATOM 781 O O . LEU A 1 94 ? -15.023 9.596 0.773 1.00 94.94 94 LEU A O 1
ATOM 785 N N . GLU A 1 95 ? -16.853 10.657 1.528 1.00 95.38 95 GLU A N 1
ATOM 786 C CA . GLU A 1 95 ? -17.826 9.885 0.738 1.00 95.38 95 GLU A CA 1
ATOM 787 C C . GLU A 1 95 ? -17.545 10.000 -0.774 1.00 95.38 95 GLU A C 1
ATOM 789 O O . GLU A 1 95 ? -17.508 8.990 -1.472 1.00 95.38 95 GLU A O 1
ATOM 794 N N . GLU A 1 96 ? -17.224 11.206 -1.254 1.00 96.75 96 GLU A N 1
ATOM 795 C CA . GLU A 1 96 ? -16.835 11.467 -2.652 1.00 96.75 96 GLU A CA 1
ATOM 796 C C . GLU A 1 96 ? -15.484 10.832 -3.025 1.00 96.75 96 GLU A C 1
ATOM 798 O O . GLU A 1 96 ? -15.218 10.533 -4.189 1.00 96.75 96 GLU A O 1
ATOM 803 N N . ALA A 1 97 ? -14.610 10.597 -2.044 1.00 97.81 97 ALA A N 1
ATOM 804 C CA . ALA A 1 97 ? -13.320 9.949 -2.263 1.00 97.81 97 ALA A CA 1
ATOM 805 C C . ALA A 1 97 ? -13.408 8.416 -2.324 1.00 97.81 97 ALA A C 1
ATOM 807 O O . ALA A 1 97 ? -12.522 7.777 -2.901 1.00 97.81 97 ALA A O 1
ATOM 808 N N . LEU A 1 98 ? -14.462 7.807 -1.761 1.00 97.50 98 LEU A N 1
ATOM 809 C CA . LEU A 1 98 ? -14.587 6.348 -1.647 1.00 97.50 98 LEU A CA 1
ATOM 810 C C . LEU A 1 98 ? -14.505 5.606 -2.981 1.00 97.50 98 LEU A C 1
ATOM 812 O O . LEU A 1 98 ? -13.827 4.579 -3.008 1.00 97.50 98 LEU A O 1
ATOM 816 N N . PRO A 1 99 ? -15.137 6.050 -4.088 1.00 98.31 99 PRO A N 1
ATOM 817 C CA . PRO A 1 99 ? -15.023 5.337 -5.358 1.00 98.31 99 PRO A CA 1
ATOM 818 C C . PRO A 1 99 ? -13.565 5.227 -5.818 1.00 98.31 99 PRO A C 1
ATOM 820 O O . PRO A 1 99 ? -13.121 4.165 -6.253 1.00 98.31 99 PRO A O 1
ATOM 823 N N . HIS A 1 100 ? -12.792 6.300 -5.641 1.00 98.38 100 HIS A N 1
ATOM 824 C CA . HIS A 1 100 ? -11.380 6.343 -6.002 1.00 98.38 100 HIS A CA 1
ATOM 825 C C . HIS A 1 100 ? -10.512 5.492 -5.073 1.00 98.38 100 HIS A C 1
ATOM 827 O O . HIS A 1 100 ? -9.667 4.733 -5.546 1.00 98.38 100 HIS A O 1
ATOM 833 N N . PHE A 1 101 ? -10.742 5.567 -3.762 1.00 98.44 101 PHE A N 1
ATOM 834 C CA . PHE A 1 101 ? -10.031 4.746 -2.782 1.00 98.44 101 PHE A CA 1
ATOM 835 C C . PHE A 1 101 ? -10.330 3.252 -2.939 1.00 98.44 101 PHE A C 1
ATOM 837 O O . PHE A 1 101 ? -9.402 2.449 -2.895 1.00 98.44 101 PHE A O 1
ATOM 844 N N . ASN A 1 102 ? -11.580 2.865 -3.207 1.00 97.81 102 ASN A N 1
ATOM 845 C CA . ASN A 1 102 ? -11.937 1.473 -3.489 1.00 97.81 102 ASN A CA 1
ATOM 846 C C . ASN A 1 102 ? -11.260 0.960 -4.766 1.00 97.81 102 ASN A C 1
ATOM 848 O O . ASN A 1 102 ? -10.727 -0.148 -4.772 1.00 97.81 102 ASN A O 1
ATOM 852 N N . GLN A 1 103 ? -11.236 1.766 -5.834 1.00 98.00 103 GLN A N 1
ATOM 853 C CA . GLN A 1 103 ? -10.565 1.384 -7.076 1.00 98.00 103 GLN A CA 1
ATOM 854 C C . GLN A 1 103 ? -9.051 1.231 -6.882 1.00 98.00 103 GLN A C 1
ATOM 856 O O . GLN A 1 103 ? -8.475 0.257 -7.359 1.00 98.00 103 GLN A O 1
ATOM 861 N N . ALA A 1 104 ? -8.410 2.151 -6.154 1.00 98.06 104 ALA A N 1
ATOM 862 C CA . ALA A 1 104 ? -6.997 2.025 -5.808 1.00 98.06 104 ALA A CA 1
ATOM 863 C C . ALA A 1 104 ? -6.745 0.758 -4.973 1.00 98.06 104 ALA A C 1
ATOM 865 O O . ALA A 1 104 ? -5.884 -0.044 -5.319 1.00 98.06 104 ALA A O 1
ATOM 866 N N . ALA A 1 105 ? -7.539 0.517 -3.927 1.00 97.25 105 ALA A N 1
ATOM 867 C CA . ALA A 1 105 ? -7.378 -0.660 -3.078 1.00 97.25 105 ALA A CA 1
ATOM 868 C C . ALA A 1 105 ? -7.541 -1.988 -3.839 1.00 97.25 105 ALA A C 1
ATOM 870 O O . ALA A 1 105 ? -6.885 -2.966 -3.500 1.00 97.25 105 ALA A O 1
ATOM 871 N N . ALA A 1 106 ? -8.388 -2.031 -4.872 1.00 96.62 106 ALA A N 1
ATOM 872 C CA . ALA A 1 106 ? -8.576 -3.218 -5.706 1.00 96.62 106 ALA A CA 1
ATOM 873 C C . ALA A 1 106 ? -7.386 -3.514 -6.639 1.00 96.62 106 ALA A C 1
ATOM 875 O O . ALA A 1 106 ? -7.210 -4.659 -7.046 1.00 96.62 106 ALA A O 1
ATOM 876 N N . LEU A 1 107 ? -6.584 -2.501 -6.984 1.00 96.88 107 LEU A N 1
ATOM 877 C CA . LEU A 1 107 ? -5.404 -2.644 -7.844 1.00 96.88 107 LEU A CA 1
ATOM 878 C C . LEU A 1 107 ? -4.158 -3.105 -7.074 1.00 96.88 107 LEU A C 1
ATOM 880 O O . LEU A 1 107 ? -3.235 -3.634 -7.684 1.00 96.88 107 LEU A O 1
ATOM 884 N N . TYR A 1 108 ? -4.118 -2.909 -5.754 1.00 95.56 108 TYR A N 1
ATOM 885 C CA . TYR A 1 108 ? -2.999 -3.343 -4.918 1.00 95.56 108 TYR A CA 1
ATOM 886 C C . TYR A 1 108 ? -3.193 -4.802 -4.489 1.00 95.56 108 TYR A C 1
ATOM 888 O O . TYR A 1 108 ? -3.884 -5.094 -3.512 1.00 95.56 108 TYR A O 1
ATOM 896 N N . THR A 1 109 ? -2.598 -5.736 -5.232 1.00 92.06 109 THR A N 1
ATOM 897 C CA . THR A 1 109 ? -2.742 -7.185 -4.986 1.00 92.06 109 THR A CA 1
ATOM 898 C C . THR A 1 109 ? -1.538 -7.833 -4.304 1.00 92.06 109 THR A C 1
ATOM 900 O O . THR A 1 109 ? -1.574 -9.028 -4.031 1.00 92.06 109 THR A O 1
ATOM 903 N N . GLY A 1 110 ? -0.474 -7.073 -4.058 1.00 90.94 110 GLY A N 1
ATOM 904 C CA . GLY A 1 110 ? 0.792 -7.542 -3.504 1.00 90.94 110 GLY A CA 1
ATOM 905 C C . GLY A 1 110 ? 1.849 -6.448 -3.607 1.00 90.94 110 GLY A C 1
ATOM 906 O O . GLY A 1 110 ? 1.583 -5.375 -4.157 1.00 90.94 110 GLY A O 1
ATOM 907 N N . ASP A 1 111 ? 3.041 -6.708 -3.080 1.00 91.50 111 ASP A N 1
ATOM 908 C CA . ASP A 1 111 ? 4.107 -5.712 -3.086 1.00 91.50 111 ASP A CA 1
ATOM 909 C C . ASP A 1 111 ? 4.599 -5.402 -4.507 1.00 91.50 111 ASP A C 1
ATOM 911 O O . ASP A 1 111 ? 4.646 -6.252 -5.404 1.00 91.50 111 ASP A O 1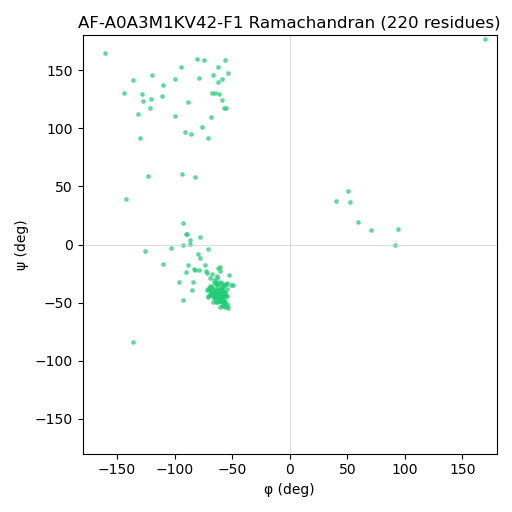
ATOM 915 N N . PHE A 1 112 ? 4.984 -4.143 -4.723 1.00 94.06 112 PHE A N 1
ATOM 916 C CA . PHE A 1 112 ? 5.434 -3.671 -6.028 1.00 94.06 112 PHE A CA 1
ATOM 917 C C . PHE A 1 112 ? 6.615 -4.501 -6.542 1.00 94.06 112 PHE A C 1
ATOM 919 O O . PHE A 1 112 ? 7.690 -4.525 -5.941 1.00 94.06 112 PHE A O 1
ATOM 926 N N . LEU A 1 113 ? 6.415 -5.178 -7.678 1.00 93.25 113 LEU A N 1
ATOM 927 C CA . LEU A 1 113 ? 7.399 -6.084 -8.273 1.00 93.25 113 LEU A CA 1
ATOM 928 C C . LEU A 1 113 ? 7.943 -7.111 -7.264 1.00 93.25 113 LEU A C 1
ATOM 930 O O . LEU A 1 113 ? 9.152 -7.325 -7.207 1.00 93.25 113 LEU A O 1
ATOM 934 N N . GLU A 1 114 ? 7.069 -7.743 -6.477 1.00 90.44 114 GLU A N 1
ATOM 935 C CA . GLU A 1 114 ? 7.421 -8.768 -5.475 1.00 90.44 114 GLU A CA 1
ATOM 936 C C . GLU A 1 114 ? 8.350 -9.869 -6.028 1.00 90.44 114 GLU A C 1
ATOM 938 O O . GLU A 1 114 ? 9.289 -10.297 -5.365 1.00 90.44 114 GLU A O 1
ATOM 943 N N . ASN A 1 115 ? 8.177 -10.244 -7.302 1.00 90.31 115 ASN A N 1
ATOM 944 C CA . ASN A 1 115 ? 9.009 -11.239 -7.995 1.00 90.31 115 ASN A CA 1
ATOM 945 C C . ASN A 1 115 ? 10.444 -10.771 -8.320 1.00 90.31 115 ASN A C 1
ATOM 947 O O . ASN A 1 115 ? 11.230 -11.541 -8.871 1.00 90.31 115 ASN A O 1
ATOM 951 N N . LEU A 1 116 ? 10.790 -9.513 -8.036 1.00 88.94 116 LEU A N 1
ATOM 952 C CA . LEU A 1 116 ? 12.110 -8.924 -8.274 1.00 88.94 116 LEU A CA 1
ATOM 953 C C . LEU A 1 116 ? 12.701 -8.358 -6.968 1.00 88.94 116 LEU A C 1
ATOM 955 O O . LEU A 1 116 ? 12.969 -7.157 -6.884 1.00 88.94 116 LEU A O 1
ATOM 959 N N . PRO A 1 117 ? 12.893 -9.176 -5.917 1.00 85.06 117 PRO A N 1
ATOM 960 C CA . PRO A 1 117 ? 13.230 -8.681 -4.582 1.00 85.06 117 PRO A CA 1
ATOM 961 C C . PRO A 1 117 ? 14.585 -7.960 -4.519 1.00 85.06 117 PRO A C 1
ATOM 963 O O . PRO A 1 117 ? 14.723 -7.034 -3.729 1.00 85.06 117 PRO A O 1
ATOM 966 N N . TYR A 1 118 ? 15.534 -8.329 -5.386 1.00 85.50 118 TYR A N 1
ATOM 967 C CA . TYR A 1 118 ? 16.919 -7.833 -5.400 1.00 85.50 118 TYR A CA 1
ATOM 968 C C . TYR A 1 118 ? 17.150 -6.582 -6.266 1.00 85.50 118 TYR A C 1
ATOM 970 O O . TYR A 1 118 ? 18.290 -6.216 -6.535 1.00 85.50 118 TYR A O 1
ATOM 978 N N . GLU A 1 119 ? 16.089 -5.952 -6.767 1.00 89.06 119 GLU A N 1
ATOM 979 C CA . GLU A 1 119 ? 16.202 -4.727 -7.559 1.00 89.06 119 GLU A CA 1
ATOM 980 C C . GLU A 1 119 ? 16.122 -3.496 -6.642 1.00 89.06 119 GLU A C 1
ATOM 982 O O . GLU A 1 119 ? 15.028 -3.034 -6.318 1.00 89.06 119 GLU A O 1
ATOM 987 N N . ASP A 1 120 ? 17.271 -2.941 -6.248 1.00 88.56 120 ASP A N 1
ATOM 988 C CA . ASP A 1 120 ? 17.366 -1.873 -5.233 1.00 88.56 120 ASP A CA 1
ATOM 989 C C . ASP A 1 120 ? 16.515 -0.631 -5.537 1.00 88.56 120 ASP A C 1
ATOM 991 O O . ASP A 1 120 ? 15.945 -0.022 -4.632 1.00 88.56 120 ASP A O 1
ATOM 995 N N . TRP A 1 121 ? 16.357 -0.269 -6.816 1.00 91.69 121 TRP A N 1
ATOM 996 C CA . TRP A 1 121 ? 15.536 0.882 -7.215 1.00 91.69 121 TRP A CA 1
ATOM 997 C C . TRP A 1 121 ? 14.058 0.728 -6.834 1.00 91.69 121 TRP A C 1
ATOM 999 O O . TRP A 1 121 ? 13.338 1.722 -6.772 1.00 91.69 121 TRP A O 1
ATOM 1009 N N . THR A 1 122 ? 13.595 -0.504 -6.601 1.00 94.19 122 THR A N 1
ATOM 1010 C CA . THR A 1 122 ? 12.204 -0.788 -6.232 1.00 94.19 122 THR A CA 1
ATOM 1011 C C . THR A 1 122 ? 11.916 -0.516 -4.764 1.00 94.19 122 THR A C 1
ATOM 1013 O O . THR A 1 122 ? 10.757 -0.299 -4.433 1.00 94.19 122 THR A O 1
ATOM 1016 N N . LEU A 1 123 ? 12.928 -0.505 -3.889 1.00 92.31 123 LEU A N 1
ATOM 1017 C CA . LEU A 1 123 ? 12.754 -0.355 -2.442 1.00 92.31 123 LEU A CA 1
ATOM 1018 C C . LEU A 1 123 ? 11.993 0.923 -2.046 1.00 92.31 123 LEU A C 1
ATOM 1020 O O . LEU A 1 123 ? 10.972 0.789 -1.371 1.00 92.31 123 LEU A O 1
ATOM 1024 N N . PRO A 1 124 ? 12.397 2.138 -2.481 1.00 93.62 124 PRO A N 1
ATOM 1025 C CA . PRO A 1 124 ? 11.650 3.347 -2.136 1.00 93.62 124 PRO A CA 1
ATOM 1026 C C . PRO A 1 124 ? 10.227 3.330 -2.707 1.00 93.62 124 PRO A C 1
ATOM 1028 O O . PRO A 1 124 ? 9.297 3.795 -2.057 1.00 93.62 124 PRO A O 1
ATOM 1031 N N . GLU A 1 125 ? 10.031 2.764 -3.899 1.00 94.38 125 GLU A N 1
ATOM 1032 C CA . GLU A 1 125 ? 8.707 2.701 -4.524 1.00 94.38 125 GLU A CA 1
ATOM 1033 C C . GLU A 1 125 ? 7.787 1.699 -3.823 1.00 94.38 125 GLU A C 1
ATOM 1035 O O . GLU A 1 125 ? 6.612 1.994 -3.621 1.00 94.38 125 GLU A O 1
ATOM 1040 N N . ARG A 1 126 ? 8.311 0.543 -3.397 1.00 95.12 126 ARG A N 1
ATOM 1041 C CA . ARG A 1 126 ? 7.581 -0.432 -2.574 1.00 95.12 126 ARG A CA 1
ATOM 1042 C C . ARG A 1 126 ? 7.091 0.209 -1.288 1.00 95.12 126 ARG A C 1
ATOM 1044 O O . ARG A 1 126 ? 5.909 0.089 -0.985 1.00 95.12 126 ARG A O 1
ATOM 1051 N N . GLU A 1 127 ? 7.974 0.910 -0.582 1.00 94.31 127 GLU A N 1
ATOM 1052 C CA . GLU A 1 127 ? 7.621 1.545 0.685 1.00 94.31 127 GLU A CA 1
ATOM 1053 C C . GLU A 1 127 ? 6.554 2.627 0.486 1.00 94.31 127 GLU A C 1
ATOM 1055 O O . GLU A 1 127 ? 5.487 2.562 1.091 1.00 94.31 127 GLU A O 1
ATOM 1060 N N . ASN A 1 128 ? 6.758 3.535 -0.476 1.00 95.69 128 ASN A N 1
ATOM 1061 C CA . ASN A 1 128 ? 5.782 4.578 -0.806 1.00 95.69 128 ASN A CA 1
ATOM 1062 C C . ASN A 1 128 ? 4.400 4.002 -1.169 1.00 95.69 128 ASN A C 1
ATOM 1064 O O . ASN A 1 128 ? 3.359 4.536 -0.771 1.00 95.69 128 ASN A O 1
ATOM 1068 N N . LEU A 1 129 ? 4.366 2.927 -1.963 1.00 96.88 129 LEU A N 1
ATOM 1069 C CA . LEU A 1 129 ? 3.120 2.292 -2.393 1.00 96.88 129 LEU A CA 1
ATOM 1070 C C . LEU A 1 129 ? 2.433 1.558 -1.239 1.00 96.88 129 LEU A C 1
ATOM 1072 O O . LEU A 1 129 ? 1.208 1.645 -1.124 1.00 96.88 129 LEU A O 1
ATOM 1076 N N . ARG A 1 130 ? 3.203 0.902 -0.366 1.00 96.38 130 ARG A N 1
ATOM 1077 C CA . ARG A 1 130 ? 2.707 0.246 0.846 1.00 96.38 130 ARG A CA 1
ATOM 1078 C C . ARG A 1 130 ? 2.092 1.258 1.809 1.00 96.38 130 ARG A C 1
ATOM 1080 O O . ARG A 1 130 ? 0.944 1.080 2.212 1.00 96.38 130 ARG A O 1
ATOM 1087 N N . GLU A 1 131 ? 2.790 2.353 2.108 1.00 96.12 131 GLU A N 1
ATOM 1088 C CA . GLU A 1 131 ? 2.271 3.444 2.945 1.00 96.12 131 GLU A CA 1
ATOM 1089 C C . GLU A 1 131 ? 0.989 4.048 2.354 1.00 96.12 131 GLU A C 1
ATOM 1091 O O . GLU A 1 131 ? -0.006 4.257 3.055 1.00 96.12 131 GLU A O 1
ATOM 1096 N N . THR A 1 132 ? 0.977 4.273 1.035 1.00 97.81 132 THR A N 1
ATOM 1097 C CA . THR A 1 132 ? -0.206 4.775 0.324 1.00 97.81 132 THR A CA 1
ATOM 1098 C C . THR A 1 132 ? -1.384 3.810 0.462 1.00 97.81 132 THR A C 1
ATOM 1100 O O . THR A 1 132 ? -2.512 4.230 0.731 1.00 97.81 132 THR A O 1
ATOM 1103 N N . TYR A 1 133 ? -1.146 2.509 0.304 1.00 98.19 133 TYR A N 1
ATOM 1104 C CA . TYR A 1 133 ? -2.188 1.498 0.435 1.00 98.19 133 TYR A CA 1
ATOM 1105 C C . TYR A 1 133 ? -2.719 1.402 1.872 1.00 98.19 133 TYR A C 1
ATOM 1107 O O . TYR A 1 133 ? -3.936 1.406 2.069 1.00 98.19 133 TYR A O 1
ATOM 1115 N N . LEU A 1 134 ? -1.840 1.425 2.879 1.00 97.12 134 LEU A N 1
ATOM 1116 C CA . LEU A 1 134 ? -2.223 1.472 4.294 1.00 97.12 134 LEU A CA 1
ATOM 1117 C C . LEU A 1 134 ? -3.103 2.685 4.612 1.00 97.12 134 LEU A C 1
ATOM 1119 O O . LEU A 1 134 ? -4.130 2.548 5.286 1.00 97.12 134 LEU A O 1
ATOM 1123 N N . PHE A 1 135 ? -2.761 3.862 4.080 1.00 96.88 135 PHE A N 1
ATOM 1124 C CA . PHE A 1 135 ? -3.590 5.057 4.230 1.00 96.88 135 PHE A CA 1
ATOM 1125 C C . PHE A 1 135 ? -4.995 4.843 3.655 1.00 96.88 135 PHE A C 1
ATOM 1127 O O . PHE A 1 135 ? -5.996 5.154 4.310 1.00 96.88 135 PHE A O 1
ATOM 1134 N N . ILE A 1 136 ? -5.077 4.315 2.430 1.00 98.19 136 ILE A N 1
ATOM 1135 C CA . ILE A 1 136 ? -6.346 4.054 1.740 1.00 98.19 136 ILE A CA 1
ATOM 1136 C C . ILE A 1 136 ? -7.200 3.084 2.560 1.00 98.19 136 ILE A C 1
ATOM 1138 O O . ILE A 1 136 ? -8.372 3.365 2.823 1.00 98.19 136 ILE A O 1
ATOM 1142 N N . LEU A 1 137 ? -6.616 1.975 3.022 1.00 98.00 137 LEU A N 1
ATOM 1143 C CA . LEU A 1 137 ? -7.316 0.998 3.853 1.00 98.00 137 LEU A CA 1
ATOM 1144 C C . LEU A 1 137 ? -7.823 1.616 5.158 1.00 98.00 137 LEU A C 1
ATOM 1146 O O . LEU A 1 137 ? -8.959 1.350 5.547 1.00 98.00 137 LEU A O 1
ATOM 1150 N N . ASN A 1 138 ? -7.031 2.470 5.812 1.00 95.38 138 ASN A N 1
ATOM 1151 C CA . ASN A 1 138 ? -7.442 3.164 7.032 1.00 95.38 138 ASN A CA 1
ATOM 1152 C C . ASN A 1 138 ? -8.652 4.082 6.770 1.00 95.38 138 ASN A C 1
ATOM 1154 O O . ASN A 1 138 ? -9.646 4.021 7.498 1.00 95.38 138 ASN A O 1
ATOM 1158 N N . ARG A 1 139 ? -8.635 4.863 5.679 1.00 96.44 139 ARG A N 1
ATOM 1159 C CA . ARG A 1 139 ? -9.778 5.703 5.277 1.00 96.44 139 ARG A CA 1
ATOM 1160 C C . ARG A 1 139 ? -11.047 4.893 5.035 1.00 96.44 139 ARG A C 1
ATOM 1162 O O . ARG A 1 139 ? -12.097 5.234 5.586 1.00 96.44 139 ARG A O 1
ATOM 1169 N N . LEU A 1 140 ? -10.947 3.805 4.273 1.00 97.94 140 LEU A N 1
ATOM 1170 C CA . LEU A 1 140 ? -12.071 2.900 4.024 1.00 97.94 140 LEU A CA 1
ATOM 1171 C C . LEU A 1 140 ? -12.575 2.273 5.331 1.00 97.94 140 LEU A C 1
ATOM 1173 O O . LEU A 1 140 ? -13.778 2.244 5.586 1.00 97.94 140 LEU A O 1
ATOM 1177 N N . CYS A 1 141 ? -11.663 1.828 6.197 1.00 97.00 141 CYS A N 1
ATOM 1178 C CA . CYS A 1 141 ? -11.992 1.211 7.476 1.00 97.00 141 CYS A CA 1
ATOM 1179 C C . CYS A 1 141 ? -12.788 2.161 8.375 1.00 97.00 141 CYS A C 1
ATOM 1181 O O . CYS A 1 141 ? -13.847 1.791 8.883 1.00 97.00 141 CYS A O 1
ATOM 1183 N N . ARG A 1 142 ? -12.323 3.407 8.525 1.00 93.00 142 ARG A N 1
ATOM 1184 C CA . ARG A 1 142 ? -13.015 4.435 9.315 1.00 93.00 142 ARG A CA 1
ATOM 1185 C C . ARG A 1 142 ? -14.403 4.743 8.761 1.00 93.00 142 ARG A C 1
ATOM 1187 O O . ARG A 1 142 ? -15.342 4.873 9.544 1.00 93.00 142 ARG A O 1
ATOM 1194 N N . HIS A 1 143 ? -14.548 4.810 7.438 1.00 96.19 143 HIS A N 1
ATOM 1195 C CA . HIS A 1 143 ? -15.851 4.994 6.805 1.00 96.19 143 HIS A CA 1
ATOM 1196 C C . HIS A 1 143 ? -16.815 3.844 7.144 1.00 96.19 143 HIS A C 1
ATOM 1198 O O . HIS A 1 143 ? -17.903 4.083 7.669 1.00 96.19 143 HIS A O 1
ATOM 1204 N N . PHE A 1 144 ? -16.415 2.591 6.907 1.00 97.50 144 PHE A N 1
ATOM 1205 C CA . PHE A 1 144 ? -17.287 1.441 7.170 1.00 97.50 144 PHE A CA 1
ATOM 1206 C C . PHE A 1 144 ? -17.595 1.262 8.658 1.00 97.50 144 PHE A C 1
ATOM 1208 O O . PHE A 1 144 ? -18.717 0.896 9.006 1.00 97.50 144 PHE A O 1
ATOM 1215 N N . PHE A 1 145 ? -16.650 1.592 9.541 1.00 96.44 145 PHE A N 1
ATOM 1216 C CA . PHE A 1 145 ? -16.894 1.635 10.980 1.00 96.44 145 PHE A CA 1
ATOM 1217 C C . PHE A 1 145 ? -18.006 2.633 11.341 1.00 96.44 145 PHE A C 1
ATOM 1219 O O . PHE A 1 145 ? -18.943 2.282 12.057 1.00 96.44 145 PHE A O 1
ATOM 1226 N N . GLN A 1 146 ? -17.953 3.857 10.804 1.00 95.75 146 GLN A N 1
ATOM 1227 C CA . GLN A 1 146 ? -18.971 4.889 11.047 1.00 95.75 146 GLN A CA 1
ATOM 1228 C C . GLN A 1 146 ? -20.354 4.498 10.514 1.00 95.75 146 GLN A C 1
ATOM 1230 O O . GLN A 1 146 ? -21.365 4.825 11.131 1.00 95.75 146 GLN A O 1
ATOM 1235 N N . LYS A 1 147 ? -20.410 3.761 9.399 1.00 97.00 147 LYS A N 1
ATOM 1236 C CA . LYS A 1 147 ? -21.656 3.200 8.850 1.00 97.00 147 LYS A CA 1
ATOM 1237 C C . LYS A 1 147 ? -22.135 1.941 9.588 1.00 97.00 147 LYS A C 1
ATOM 1239 O O . LYS A 1 147 ? -23.078 1.307 9.130 1.00 97.00 147 LYS A O 1
ATOM 1244 N N . GLN A 1 148 ? -21.489 1.561 10.696 1.00 97.81 148 GLN A N 1
ATOM 1245 C CA . GLN A 1 148 ? -21.773 0.344 11.471 1.00 97.81 148 GLN A CA 1
ATOM 1246 C C . GLN A 1 148 ? -21.620 -0.958 10.659 1.00 97.81 148 GLN A C 1
ATOM 1248 O O . GLN A 1 148 ? -22.089 -2.024 11.054 1.00 97.81 148 GLN A O 1
ATOM 1253 N N . ALA A 1 149 ? -20.900 -0.905 9.535 1.00 98.12 149 ALA A N 1
ATOM 1254 C CA . ALA A 1 149 ? -20.548 -2.059 8.717 1.00 98.12 149 ALA A CA 1
ATOM 1255 C C . ALA A 1 149 ? -19.312 -2.767 9.305 1.00 98.12 149 ALA A C 1
ATOM 1257 O O . ALA A 1 149 ? -18.269 -2.907 8.660 1.00 98.12 149 ALA A O 1
ATOM 1258 N N . TYR A 1 150 ? -19.423 -3.206 10.563 1.00 98.31 150 TYR A N 1
ATOM 1259 C CA . TYR A 1 150 ? -18.302 -3.713 11.361 1.00 98.31 150 TYR A CA 1
ATOM 1260 C C . TYR A 1 150 ? -17.602 -4.923 10.736 1.00 98.31 150 TYR A C 1
ATOM 1262 O O . TYR A 1 150 ? -16.391 -5.070 10.863 1.00 98.31 150 TYR A O 1
ATOM 1270 N N . THR A 1 151 ? -18.328 -5.784 10.022 1.00 97.75 151 THR A N 1
ATOM 1271 C CA . THR A 1 151 ? -17.739 -6.943 9.331 1.00 97.75 151 THR A CA 1
ATOM 1272 C C . THR A 1 151 ? -16.790 -6.529 8.205 1.00 97.75 151 THR A C 1
ATOM 1274 O O . THR A 1 151 ? -15.731 -7.139 8.048 1.00 97.75 151 THR A O 1
ATOM 1277 N N . VAL A 1 152 ? -17.128 -5.470 7.464 1.00 98.00 152 VAL A N 1
ATOM 1278 C CA . VAL A 1 152 ? -16.283 -4.906 6.401 1.00 98.00 152 VAL A CA 1
ATOM 1279 C C . VAL A 1 152 ? -15.073 -4.200 7.010 1.00 98.00 152 VAL A C 1
ATOM 1281 O O . VAL A 1 152 ? -13.947 -4.450 6.584 1.00 98.00 152 VAL A O 1
ATOM 1284 N N . ALA A 1 153 ? -15.279 -3.394 8.057 1.00 98.31 153 ALA A N 1
ATOM 1285 C CA . ALA A 1 153 ? -14.188 -2.746 8.786 1.00 98.31 153 ALA A CA 1
ATOM 1286 C C . ALA A 1 153 ? -13.184 -3.774 9.343 1.00 98.31 153 ALA A C 1
ATOM 1288 O O . ALA A 1 153 ? -11.983 -3.646 9.124 1.00 98.31 153 ALA A O 1
ATOM 1289 N N . LEU A 1 154 ? -13.665 -4.867 9.951 1.00 98.50 154 LEU A N 1
ATOM 1290 C CA . LEU A 1 154 ? -12.820 -5.970 10.421 1.00 98.50 154 LEU A CA 1
ATOM 1291 C C . LEU A 1 154 ? -11.994 -6.611 9.297 1.00 98.50 154 LEU A C 1
ATOM 1293 O O . LEU A 1 154 ? -10.849 -6.991 9.536 1.00 98.50 154 LEU A O 1
ATOM 1297 N N . HIS A 1 155 ? -12.549 -6.762 8.090 1.00 98.00 155 HIS A N 1
ATOM 1298 C CA . HIS A 1 155 ? -11.801 -7.287 6.944 1.00 98.00 155 HIS A CA 1
ATOM 1299 C C . HIS A 1 155 ? -10.685 -6.327 6.507 1.00 98.00 155 HIS A C 1
ATOM 1301 O O . HIS A 1 155 ? -9.565 -6.767 6.263 1.00 98.00 155 HIS A O 1
ATOM 1307 N N . LEU A 1 156 ? -10.963 -5.022 6.476 1.00 98.19 156 LEU A N 1
ATOM 1308 C CA . LEU A 1 156 ? -9.968 -4.000 6.145 1.00 98.19 156 LEU A CA 1
ATOM 1309 C C . LEU A 1 156 ? -8.859 -3.919 7.200 1.00 98.19 156 LEU A C 1
ATOM 1311 O O . LEU A 1 156 ? -7.688 -3.889 6.836 1.00 98.19 156 LEU A O 1
ATOM 1315 N N . CYS A 1 157 ? -9.192 -3.978 8.493 1.00 98.38 157 CYS A N 1
ATOM 1316 C CA . CYS A 1 157 ? -8.181 -4.044 9.549 1.00 98.38 157 CYS A CA 1
ATOM 1317 C C . CYS A 1 157 ? -7.278 -5.273 9.423 1.00 98.38 157 CYS A C 1
ATOM 1319 O O . CYS A 1 157 ? -6.090 -5.168 9.693 1.00 98.38 157 CYS A O 1
ATOM 1321 N N . ARG A 1 158 ? -7.809 -6.436 9.018 1.00 97.94 158 ARG A N 1
ATOM 1322 C CA . ARG A 1 158 ? -6.977 -7.635 8.807 1.00 97.94 158 ARG A CA 1
ATOM 1323 C C . ARG A 1 158 ? -5.956 -7.412 7.701 1.00 97.94 158 ARG A C 1
ATOM 1325 O O . ARG A 1 158 ? -4.790 -7.680 7.933 1.00 97.94 158 ARG A O 1
ATOM 1332 N N . LYS A 1 159 ? -6.374 -6.834 6.571 1.00 97.06 159 LYS A N 1
ATOM 1333 C CA . LYS A 1 159 ? -5.456 -6.456 5.485 1.00 97.06 159 LYS A CA 1
ATOM 1334 C C . LYS A 1 159 ? -4.379 -5.475 5.946 1.00 97.06 159 LYS A C 1
ATOM 1336 O O . LYS A 1 159 ? -3.231 -5.599 5.548 1.00 97.06 159 LYS A O 1
ATOM 1341 N N . ILE A 1 160 ? -4.744 -4.512 6.794 1.00 97.94 160 ILE A N 1
ATOM 1342 C CA . ILE A 1 160 ? -3.777 -3.583 7.388 1.00 97.94 160 ILE A CA 1
ATOM 1343 C C . ILE A 1 160 ? -2.758 -4.342 8.247 1.00 97.94 160 ILE A C 1
ATOM 1345 O O . ILE A 1 160 ? -1.564 -4.146 8.072 1.00 97.94 160 ILE A O 1
ATOM 1349 N N . LEU A 1 161 ? -3.220 -5.231 9.131 1.00 97.50 161 LEU A N 1
ATOM 1350 C CA . LEU A 1 161 ? -2.354 -5.984 10.045 1.00 97.50 161 LEU A CA 1
ATOM 1351 C C . LEU A 1 161 ? -1.546 -7.103 9.366 1.00 97.50 161 LEU A C 1
ATOM 1353 O O . LEU A 1 161 ? -0.581 -7.583 9.947 1.00 97.50 161 LEU A O 1
ATOM 1357 N N . GLU A 1 162 ? -1.926 -7.529 8.161 1.00 95.50 162 GLU A N 1
ATOM 1358 C CA . GLU A 1 162 ? -1.100 -8.395 7.307 1.00 95.50 162 GLU A CA 1
ATOM 1359 C C . GLU A 1 162 ? 0.137 -7.655 6.775 1.00 95.50 162 GLU A C 1
ATOM 1361 O O . GLU A 1 162 ? 1.161 -8.285 6.532 1.00 95.50 162 GLU A O 1
ATOM 1366 N N . ILE A 1 163 ? 0.046 -6.331 6.613 1.00 94.69 163 ILE A N 1
ATOM 1367 C CA . ILE A 1 163 ? 1.134 -5.475 6.123 1.00 94.69 163 ILE A CA 1
ATOM 1368 C C . ILE A 1 163 ? 1.952 -4.917 7.287 1.00 94.69 163 ILE A C 1
ATOM 1370 O O . ILE A 1 163 ? 3.176 -4.963 7.257 1.00 94.69 163 ILE A O 1
ATOM 1374 N N . ASP A 1 164 ? 1.271 -4.382 8.300 1.00 95.81 164 ASP A N 1
ATOM 1375 C CA . ASP A 1 164 ? 1.874 -3.826 9.507 1.00 95.81 164 ASP A CA 1
ATOM 1376 C C . ASP A 1 164 ? 1.182 -4.416 10.749 1.00 95.81 164 ASP A C 1
ATOM 1378 O O . ASP A 1 164 ? 0.178 -3.872 11.231 1.00 95.81 164 ASP A O 1
ATOM 1382 N N . PRO A 1 165 ? 1.709 -5.535 11.285 1.00 97.12 165 PRO A N 1
ATOM 1383 C CA . PRO A 1 165 ? 1.192 -6.165 12.498 1.00 97.12 165 PRO A CA 1
ATOM 1384 C C . PRO A 1 165 ? 1.243 -5.266 13.737 1.00 97.12 165 PRO A C 1
ATOM 1386 O O . PRO A 1 165 ? 0.540 -5.536 14.709 1.00 97.12 165 PRO A O 1
ATOM 1389 N N . CYS A 1 166 ? 2.061 -4.213 13.726 1.00 97.25 166 CYS A N 1
ATOM 1390 C CA . CYS A 1 166 ? 2.240 -3.307 14.852 1.00 97.25 166 CYS A CA 1
ATOM 1391 C C . CYS A 1 166 ? 1.316 -2.085 14.795 1.00 97.25 166 CYS A C 1
ATOM 1393 O O . CYS A 1 166 ? 1.332 -1.265 15.721 1.00 97.25 166 CYS A O 1
ATOM 1395 N N . LEU A 1 167 ? 0.473 -1.948 13.762 1.00 96.88 167 LEU A N 1
ATOM 1396 C CA . LEU A 1 167 ? -0.387 -0.778 13.626 1.00 96.88 167 LEU A CA 1
ATOM 1397 C C . LEU A 1 167 ? -1.517 -0.769 14.668 1.00 96.88 167 LEU A C 1
ATOM 1399 O O . LEU A 1 167 ? -2.635 -1.254 14.452 1.00 96.88 167 LEU A O 1
ATOM 1403 N N . GLU A 1 168 ? -1.248 -0.132 15.809 1.00 96.88 168 GLU A N 1
ATOM 1404 C CA . GLU A 1 168 ? -2.165 -0.069 16.951 1.00 96.88 168 GLU A CA 1
ATOM 1405 C C . GLU A 1 168 ? -3.558 0.472 16.603 1.00 96.88 168 GLU A C 1
ATOM 1407 O O . GLU A 1 168 ? -4.552 0.063 17.206 1.00 96.88 168 GLU A O 1
ATOM 1412 N N . GLU A 1 169 ? -3.658 1.400 15.646 1.00 96.25 169 GLU A N 1
ATOM 1413 C CA . GLU A 1 169 ? -4.946 1.962 15.229 1.00 96.25 169 GLU A CA 1
ATOM 1414 C C . GLU A 1 169 ? -5.871 0.896 14.631 1.00 96.25 169 GLU A C 1
ATOM 1416 O O . GLU A 1 169 ? -7.057 0.858 14.972 1.00 96.25 169 GLU A O 1
ATOM 1421 N N . ALA A 1 170 ? -5.333 -0.021 13.822 1.00 97.88 170 ALA A N 1
ATOM 1422 C CA . ALA A 1 170 ? -6.104 -1.130 13.276 1.00 97.88 170 ALA A CA 1
ATOM 1423 C C . ALA A 1 170 ? -6.521 -2.111 14.381 1.00 97.88 170 ALA A C 1
ATOM 1425 O O . ALA A 1 170 ? -7.678 -2.533 14.419 1.00 97.88 170 ALA A O 1
ATOM 1426 N N . HIS A 1 171 ? -5.637 -2.405 15.342 1.00 98.38 171 HIS A N 1
ATOM 1427 C CA . HIS A 1 171 ? -5.999 -3.211 16.511 1.00 98.38 171 HIS A CA 1
ATOM 1428 C C . HIS A 1 171 ? -7.148 -2.596 17.317 1.00 98.38 171 HIS A C 1
ATOM 1430 O O . HIS A 1 171 ? -8.108 -3.305 17.629 1.00 98.38 171 HIS A O 1
ATOM 1436 N N . ARG A 1 172 ? -7.090 -1.291 17.621 1.00 98.00 172 ARG A N 1
ATOM 1437 C CA . ARG A 1 172 ? -8.171 -0.591 18.334 1.00 98.00 172 ARG A CA 1
ATOM 1438 C C . ARG A 1 172 ? -9.481 -0.626 17.555 1.00 98.00 172 ARG A C 1
ATOM 1440 O O . ARG A 1 172 ? -10.502 -0.981 18.134 1.00 98.00 172 ARG A O 1
ATOM 1447 N N . CYS A 1 173 ? -9.454 -0.350 16.251 1.00 98.00 173 CYS A N 1
ATOM 1448 C CA . CYS A 1 173 ? -10.664 -0.397 15.431 1.00 98.00 173 CYS A CA 1
ATOM 1449 C C . CYS A 1 173 ? -11.296 -1.801 15.433 1.00 98.00 173 CYS A C 1
ATOM 1451 O O . CYS A 1 173 ? -12.512 -1.935 15.580 1.00 98.00 173 CYS A O 1
ATOM 1453 N N . MET A 1 174 ? -10.488 -2.868 15.371 1.00 98.56 174 MET A N 1
ATOM 1454 C CA . MET A 1 174 ? -11.001 -4.236 15.516 1.00 98.56 174 MET A CA 1
ATOM 1455 C C . MET A 1 174 ? -11.607 -4.495 16.900 1.00 98.56 174 MET A C 1
ATOM 1457 O O . MET A 1 174 ? -12.647 -5.147 16.984 1.00 98.56 174 MET A O 1
ATOM 1461 N N . MET A 1 175 ? -10.986 -4.002 17.978 1.00 98.50 175 MET A N 1
ATOM 1462 C CA . MET A 1 175 ? -11.532 -4.119 19.336 1.00 98.50 175 MET A CA 1
ATOM 1463 C C . MET A 1 175 ? -12.901 -3.437 19.450 1.00 98.50 175 MET A C 1
ATOM 1465 O O . MET A 1 175 ? -13.840 -4.048 19.956 1.00 98.50 175 MET A O 1
ATOM 1469 N N . GLU A 1 176 ? -13.033 -2.217 18.927 1.00 98.06 176 GLU A N 1
ATOM 1470 C CA . GLU A 1 176 ? -14.295 -1.467 18.905 1.00 98.06 176 GLU A CA 1
ATOM 1471 C C . GLU A 1 176 ? -15.360 -2.167 18.047 1.00 98.06 176 GLU A C 1
ATOM 1473 O O . GLU A 1 176 ? -16.509 -2.282 18.468 1.00 98.06 176 GLU A O 1
ATOM 1478 N N . CYS A 1 177 ? -14.986 -2.708 16.879 1.00 98.31 177 CYS A N 1
ATOM 1479 C CA . CYS A 1 177 ? -15.893 -3.505 16.046 1.00 98.31 177 CYS A CA 1
ATOM 1480 C C . CYS A 1 177 ? -16.416 -4.735 16.796 1.00 98.31 177 CYS A C 1
ATOM 1482 O O . CYS A 1 177 ? -17.611 -5.018 16.777 1.00 98.31 177 CYS A O 1
ATOM 1484 N N . TYR A 1 178 ? -15.526 -5.488 17.449 1.00 98.38 178 TYR A N 1
ATOM 1485 C CA . TYR A 1 178 ? -15.923 -6.670 18.211 1.00 98.38 178 TYR A CA 1
ATOM 1486 C C . TYR A 1 178 ? -16.810 -6.307 19.402 1.00 98.38 178 TYR A C 1
ATOM 1488 O O . TYR A 1 178 ? -17.785 -7.015 19.648 1.00 98.38 178 TYR A O 1
ATOM 1496 N N . GLN A 1 179 ? -16.526 -5.200 20.092 1.00 97.19 179 GLN A N 1
ATOM 1497 C CA . GLN A 1 179 ? -17.381 -4.690 21.161 1.00 97.19 179 GLN A CA 1
ATOM 1498 C C . GLN A 1 179 ? -18.783 -4.347 20.638 1.00 97.19 179 GLN A C 1
ATOM 1500 O O . GLN A 1 179 ? -19.770 -4.803 21.210 1.00 97.19 179 GLN A O 1
ATOM 1505 N N . ALA A 1 180 ? -18.881 -3.616 19.524 1.00 96.69 180 ALA A N 1
ATOM 1506 C CA . ALA A 1 180 ? -20.162 -3.239 18.926 1.00 96.69 180 ALA A CA 1
ATOM 1507 C C . ALA A 1 180 ? -20.992 -4.450 18.455 1.00 96.69 180 ALA A C 1
ATOM 1509 O O . ALA A 1 180 ? -22.218 -4.398 18.435 1.00 96.69 180 ALA A O 1
ATOM 1510 N N . LEU A 1 181 ? -20.327 -5.558 18.118 1.00 97.12 181 LEU A N 1
ATOM 1511 C CA . LEU A 1 181 ? -20.955 -6.832 17.763 1.00 97.12 181 LEU A CA 1
ATOM 1512 C C . LEU A 1 181 ? -21.257 -7.737 18.977 1.00 97.12 181 LEU A C 1
ATOM 1514 O O . LEU A 1 181 ? -21.662 -8.883 18.785 1.00 97.12 181 LEU A O 1
ATOM 1518 N N . GLY A 1 182 ? -21.014 -7.281 20.212 1.00 96.75 182 GLY A N 1
ATOM 1519 C CA . GLY A 1 182 ? -21.193 -8.081 21.433 1.00 96.75 182 GLY A CA 1
ATOM 1520 C C . GLY A 1 182 ? -20.166 -9.210 21.612 1.00 96.75 182 GLY A C 1
ATOM 1521 O O . GLY A 1 182 ? -20.327 -10.079 22.465 1.00 96.75 182 GLY A O 1
ATOM 1522 N N . MET A 1 183 ? -19.090 -9.221 20.822 1.00 97.50 183 MET A N 1
ATOM 1523 C CA . MET A 1 183 ? -18.043 -10.251 20.830 1.00 97.50 183 MET A CA 1
ATOM 1524 C C . MET A 1 183 ? -16.880 -9.849 21.745 1.00 97.50 183 MET A C 1
ATOM 1526 O O . MET A 1 183 ? -15.739 -9.675 21.306 1.00 97.50 183 MET A O 1
ATOM 1530 N N . ARG A 1 184 ? -17.172 -9.669 23.036 1.00 96.25 184 ARG A N 1
ATOM 1531 C CA . ARG A 1 184 ? -16.204 -9.187 24.034 1.00 96.25 184 ARG A CA 1
ATOM 1532 C C . ARG A 1 184 ? -14.925 -10.027 24.085 1.00 96.25 184 ARG A C 1
ATOM 1534 O O . ARG A 1 184 ? -13.825 -9.481 24.127 1.00 96.25 184 ARG A O 1
ATOM 1541 N N . ASP A 1 185 ? -15.054 -11.350 24.067 1.00 97.38 185 ASP A N 1
ATOM 1542 C CA . ASP A 1 185 ? -13.927 -12.285 24.105 1.00 97.38 185 ASP A CA 1
ATOM 1543 C C . ASP A 1 185 ? -12.939 -12.036 22.951 1.00 97.38 185 ASP A C 1
ATOM 1545 O O . ASP A 1 185 ? -11.723 -12.032 23.157 1.00 97.38 185 ASP A O 1
ATOM 1549 N N . LYS A 1 186 ? -13.453 -11.751 21.749 1.00 98.19 186 LYS A N 1
ATOM 1550 C CA . LYS A 1 186 ? -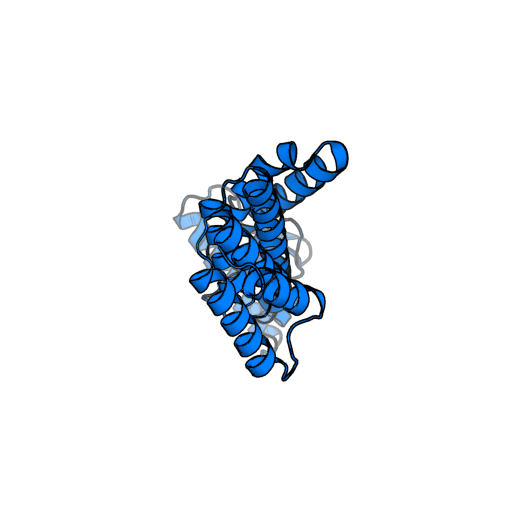12.636 -11.420 20.576 1.00 98.19 186 LYS A CA 1
ATOM 1551 C C . LYS A 1 186 ? -11.952 -10.067 20.721 1.00 98.19 186 LYS A C 1
ATOM 1553 O O . LYS A 1 186 ? -10.786 -9.956 20.349 1.00 98.19 186 LYS A O 1
ATOM 1558 N N . ALA A 1 187 ? -12.627 -9.070 21.292 1.00 98.19 187 ALA A N 1
ATOM 1559 C CA . ALA A 1 187 ? -12.025 -7.765 21.559 1.00 98.19 187 ALA A CA 1
ATOM 1560 C C . ALA A 1 187 ? -10.830 -7.879 22.526 1.00 98.19 187 ALA A C 1
ATOM 1562 O O . ALA A 1 187 ? -9.745 -7.376 22.234 1.00 98.19 187 ALA A O 1
ATOM 1563 N N . LEU A 1 188 ? -10.983 -8.618 23.632 1.00 97.94 188 LEU A N 1
ATOM 1564 C CA . LEU A 1 188 ? -9.900 -8.830 24.602 1.00 97.94 188 LEU A CA 1
ATOM 1565 C C . LEU A 1 188 ? -8.732 -9.627 23.996 1.00 97.94 188 LEU A C 1
ATOM 1567 O O . LEU A 1 188 ? -7.569 -9.270 24.186 1.00 97.94 188 LEU A O 1
ATOM 1571 N N . ARG A 1 189 ? -9.019 -10.665 23.195 1.00 98.25 189 ARG A N 1
ATOM 1572 C CA . ARG A 1 189 ? -7.976 -11.395 22.449 1.00 98.25 189 ARG A CA 1
ATOM 1573 C C . ARG A 1 189 ? -7.253 -10.504 21.438 1.00 98.25 189 ARG A C 1
ATOM 1575 O O . ARG A 1 189 ? -6.057 -10.684 21.224 1.00 98.25 189 ARG A O 1
ATOM 1582 N N . GLN A 1 190 ? -7.942 -9.547 20.819 1.00 98.69 190 GLN A N 1
ATOM 1583 C CA . GLN A 1 190 ? -7.327 -8.636 19.854 1.00 98.69 190 GLN A CA 1
ATOM 1584 C C . GLN A 1 190 ? -6.343 -7.663 20.514 1.00 98.69 190 GLN A C 1
ATOM 1586 O O . GLN A 1 190 ? -5.293 -7.387 19.932 1.00 98.69 190 GLN A O 1
ATOM 1591 N N . PHE A 1 191 ? -6.629 -7.206 21.737 1.00 98.56 191 PHE A N 1
ATOM 1592 C CA . PHE A 1 191 ? -5.655 -6.467 22.545 1.00 98.56 191 PHE A CA 1
ATOM 1593 C C . PHE A 1 191 ? -4.411 -7.311 22.834 1.00 98.56 191 PHE A C 1
ATOM 1595 O O . PHE A 1 191 ? -3.291 -6.825 22.702 1.00 98.56 191 PHE A O 1
ATOM 1602 N N . GLN A 1 192 ? -4.594 -8.591 23.172 1.00 98.19 192 GLN A N 1
ATOM 1603 C CA . GLN A 1 192 ? -3.468 -9.484 23.429 1.00 98.19 192 GLN A CA 1
ATOM 1604 C C . GLN A 1 192 ? -2.569 -9.649 22.197 1.00 98.19 192 GLN A C 1
ATOM 1606 O O . GLN A 1 192 ? -1.349 -9.637 22.322 1.00 98.19 192 GLN A O 1
ATOM 1611 N N . ARG A 1 193 ? -3.168 -9.745 21.004 1.00 98.38 193 ARG A N 1
ATOM 1612 C CA . ARG A 1 193 ? -2.428 -9.770 19.733 1.00 98.38 193 ARG A CA 1
ATOM 1613 C C . ARG A 1 193 ? -1.642 -8.481 19.499 1.00 98.38 193 ARG A C 1
ATOM 1615 O O . ARG A 1 193 ? -0.477 -8.568 19.151 1.00 98.38 193 ARG A O 1
ATOM 1622 N N . CYS A 1 194 ? -2.260 -7.324 19.748 1.00 98.50 194 CYS A N 1
ATOM 1623 C CA . CYS A 1 194 ? -1.594 -6.018 19.664 1.00 98.50 194 CYS A CA 1
ATOM 1624 C C . CYS A 1 194 ? -0.364 -5.964 20.576 1.00 98.50 194 CYS A C 1
ATOM 1626 O O . CYS A 1 194 ? 0.727 -5.610 20.148 1.00 98.50 194 CYS A O 1
ATOM 1628 N N . ARG A 1 195 ? -0.538 -6.379 21.838 1.00 98.31 195 ARG A N 1
ATOM 1629 C CA . ARG A 1 195 ? 0.548 -6.410 22.819 1.00 98.31 195 ARG A CA 1
ATOM 1630 C C . ARG A 1 195 ? 1.700 -7.298 22.366 1.00 98.31 195 ARG A C 1
ATOM 1632 O O . ARG A 1 195 ? 2.836 -6.880 22.506 1.00 98.31 195 ARG A O 1
ATOM 1639 N N . ASN A 1 196 ? 1.404 -8.490 21.852 1.00 98.25 196 ASN A N 1
ATOM 1640 C CA . ASN A 1 196 ? 2.444 -9.410 21.402 1.00 98.25 196 ASN A CA 1
ATOM 1641 C C . ASN A 1 196 ? 3.208 -8.849 20.199 1.00 98.25 196 ASN A C 1
ATOM 1643 O O . ASN A 1 196 ? 4.426 -8.855 20.233 1.00 98.25 196 ASN A O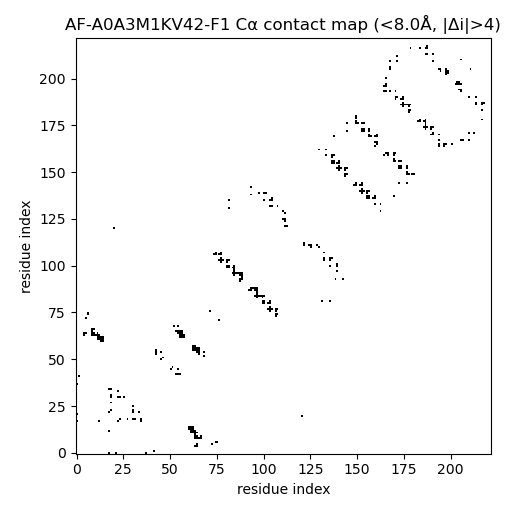 1
ATOM 1647 N N . ALA A 1 197 ? 2.512 -8.310 19.192 1.00 98.06 197 ALA A N 1
ATOM 1648 C CA . ALA A 1 197 ? 3.166 -7.758 18.005 1.00 98.06 197 ALA A CA 1
ATOM 1649 C C . ALA A 1 197 ?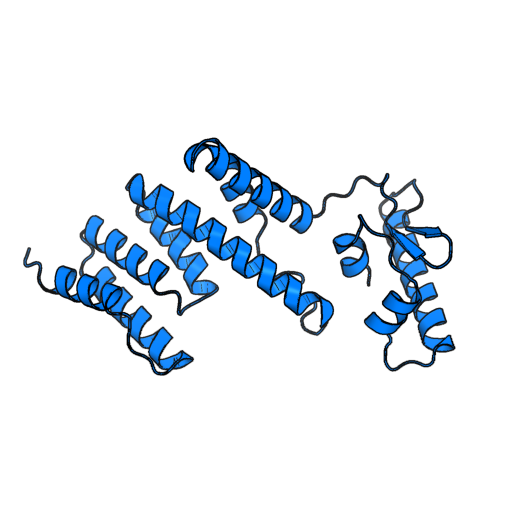 4.139 -6.615 18.354 1.00 98.06 197 ALA A C 1
ATOM 1651 O O . ALA A 1 197 ? 5.280 -6.614 17.907 1.00 98.06 197 ALA A O 1
ATOM 1652 N N . LEU A 1 198 ? 3.717 -5.678 19.213 1.00 98.06 198 LEU A N 1
ATOM 1653 C CA . LEU A 1 198 ? 4.564 -4.559 19.648 1.00 98.06 198 LEU A CA 1
ATOM 1654 C C . LEU A 1 198 ? 5.741 -4.986 20.531 1.00 98.06 198 LEU A C 1
ATOM 1656 O O . LEU A 1 198 ? 6.812 -4.382 20.468 1.00 98.06 198 LEU A O 1
ATOM 1660 N N . ASP A 1 199 ? 5.533 -5.988 21.384 1.00 97.81 199 ASP A N 1
ATOM 1661 C CA . ASP A 1 199 ? 6.585 -6.522 22.247 1.00 97.81 199 ASP A CA 1
ATOM 1662 C C . ASP A 1 199 ? 7.641 -7.270 21.422 1.00 97.81 199 ASP A C 1
ATOM 1664 O O . ASP A 1 199 ? 8.833 -7.059 21.620 1.00 97.81 199 ASP A O 1
ATOM 1668 N N . GLU A 1 200 ? 7.206 -8.075 20.449 1.00 97.06 200 GLU A N 1
ATOM 1669 C CA . GLU A 1 200 ? 8.082 -8.836 19.552 1.00 97.06 200 GLU A CA 1
ATOM 1670 C C . GLU A 1 200 ? 8.937 -7.927 18.655 1.00 97.06 200 GLU A C 1
ATOM 1672 O O . GLU A 1 200 ? 10.139 -8.162 18.534 1.00 97.06 200 GLU A O 1
ATOM 1677 N N . GLU A 1 201 ? 8.350 -6.884 18.058 1.00 96.56 201 GLU A N 1
ATOM 1678 C CA . GLU A 1 201 ? 9.058 -6.019 17.102 1.00 96.56 201 GLU A CA 1
ATOM 1679 C C . GLU A 1 201 ? 9.856 -4.897 17.786 1.00 96.56 201 GLU A C 1
ATOM 1681 O O . GLU A 1 201 ? 10.966 -4.560 17.371 1.00 96.56 201 GLU A O 1
ATOM 1686 N N . PHE A 1 202 ? 9.309 -4.303 18.851 1.00 96.31 202 PHE A N 1
ATOM 1687 C CA . PHE A 1 202 ? 9.847 -3.067 19.428 1.00 96.31 202 PHE A CA 1
ATOM 1688 C C . PHE A 1 202 ? 10.150 -3.150 20.927 1.00 96.31 202 PHE A C 1
ATOM 1690 O O . PHE A 1 202 ? 10.696 -2.192 21.477 1.00 96.31 202 PHE A O 1
ATOM 1697 N N . ALA A 1 203 ? 9.806 -4.251 21.606 1.00 96.94 203 ALA A N 1
ATOM 1698 C CA . ALA A 1 203 ? 9.894 -4.385 23.063 1.00 96.94 203 ALA A CA 1
ATOM 1699 C C . ALA A 1 203 ? 9.187 -3.238 23.818 1.00 96.94 203 ALA A C 1
ATOM 1701 O O . ALA A 1 203 ? 9.654 -2.765 24.861 1.00 96.94 203 ALA A O 1
ATOM 1702 N N . VAL A 1 204 ? 8.057 -2.761 23.277 1.00 96.38 204 VAL A N 1
ATOM 1703 C CA . VAL A 1 204 ? 7.249 -1.692 23.882 1.00 96.38 204 VAL A CA 1
ATOM 1704 C C . VAL A 1 204 ? 5.834 -2.167 24.207 1.00 96.38 204 VAL A C 1
ATOM 1706 O O . VAL A 1 204 ? 5.240 -2.950 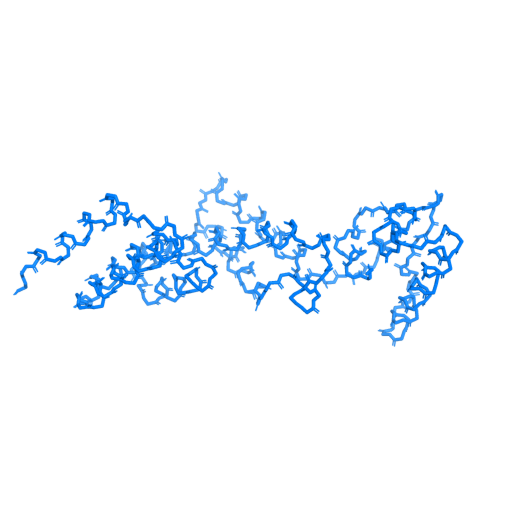23.467 1.00 96.38 204 VAL A O 1
ATOM 1709 N N . PRO A 1 205 ? 5.228 -1.667 25.298 1.00 96.00 205 PRO A N 1
ATOM 1710 C CA . PRO A 1 205 ? 3.830 -1.948 25.580 1.00 96.00 205 PRO A CA 1
ATOM 1711 C C . PRO A 1 205 ? 2.896 -1.145 24.654 1.00 96.00 205 PRO A C 1
ATOM 1713 O O . PRO A 1 205 ? 3.271 -0.057 24.210 1.00 96.00 205 PRO A O 1
ATOM 1716 N N . PRO A 1 206 ? 1.630 -1.583 24.475 1.00 97.56 206 PRO A N 1
ATOM 1717 C CA . PRO A 1 206 ? 0.618 -0.792 23.786 1.00 97.56 206 PRO A CA 1
ATOM 1718 C C . PRO A 1 206 ? 0.462 0.610 24.368 1.00 97.56 206 PRO A C 1
ATOM 1720 O O . PRO A 1 206 ? 0.555 0.817 25.589 1.00 97.56 206 PRO A O 1
ATOM 1723 N N . SER A 1 207 ? 0.139 1.558 23.492 1.00 98.06 207 SER A N 1
ATOM 1724 C CA . SER A 1 207 ? -0.124 2.947 23.844 1.00 98.06 207 SER A CA 1
ATOM 1725 C C . SER A 1 207 ? -1.229 3.103 24.897 1.00 98.06 207 SER A C 1
ATOM 1727 O O . SER A 1 207 ? -2.100 2.248 25.100 1.00 98.06 207 SER A O 1
ATOM 1729 N N . ALA A 1 208 ? -1.232 4.254 25.578 1.00 97.44 208 ALA A N 1
ATOM 1730 C CA . ALA A 1 208 ? -2.224 4.552 26.609 1.00 97.44 208 ALA A CA 1
ATOM 1731 C C . ALA A 1 208 ? -3.669 4.524 26.076 1.00 97.44 208 ALA A C 1
ATOM 1733 O O . ALA A 1 208 ? -4.566 4.092 26.795 1.00 97.44 208 ALA A O 1
ATOM 1734 N N . SER A 1 209 ? -3.903 4.947 24.829 1.00 97.38 209 SER A N 1
ATOM 1735 C CA . SER A 1 209 ? -5.226 4.885 24.194 1.00 97.38 209 SER A CA 1
ATOM 1736 C C . SER A 1 209 ? -5.699 3.441 24.017 1.00 97.38 209 SER A C 1
ATOM 1738 O O . SER A 1 209 ? -6.840 3.127 24.351 1.00 97.38 209 SER A O 1
ATOM 1740 N N . THR A 1 210 ? -4.815 2.549 23.567 1.00 97.94 210 THR A N 1
ATOM 1741 C CA . THR A 1 210 ? -5.117 1.124 23.383 1.00 97.94 210 THR A CA 1
ATOM 1742 C C . THR A 1 210 ? -5.386 0.425 24.718 1.00 97.94 210 THR A C 1
ATOM 1744 O O . THR A 1 210 ? -6.355 -0.327 24.836 1.00 97.94 210 THR A O 1
ATOM 1747 N N . ARG A 1 211 ? -4.595 0.722 25.759 1.00 97.88 211 ARG A N 1
ATOM 1748 C CA . ARG A 1 211 ? -4.817 0.183 27.115 1.00 97.88 211 ARG A CA 1
ATOM 1749 C C . ARG A 1 211 ? -6.135 0.652 27.733 1.00 97.88 211 ARG A C 1
ATOM 1751 O O . ARG A 1 211 ? -6.884 -0.174 28.239 1.00 97.88 211 ARG A O 1
ATOM 1758 N N . ARG A 1 212 ? -6.464 1.944 27.622 1.00 97.75 212 ARG A N 1
ATOM 1759 C CA . ARG A 1 212 ? -7.742 2.491 28.119 1.00 97.75 212 ARG A CA 1
ATOM 1760 C C . ARG A 1 212 ? -8.950 1.832 27.456 1.00 97.75 212 ARG A C 1
ATOM 1762 O O . ARG A 1 212 ? -9.941 1.557 28.126 1.00 97.75 212 ARG A O 1
ATOM 1769 N N . LEU A 1 213 ? -8.874 1.571 26.149 1.00 97.69 213 LEU A N 1
ATOM 1770 C CA . LEU A 1 213 ? -9.936 0.857 25.441 1.00 97.69 213 LEU A CA 1
ATOM 1771 C C . LEU A 1 213 ? -10.093 -0.572 25.977 1.00 97.69 213 LEU A C 1
ATOM 1773 O O . LEU A 1 213 ? -11.213 -1.009 26.228 1.00 97.69 213 LEU A O 1
ATOM 1777 N N . TYR A 1 214 ? -8.983 -1.281 26.193 1.00 97.88 214 TYR A N 1
ATOM 1778 C CA . TYR A 1 214 ? -9.008 -2.611 26.798 1.00 97.88 214 TYR A CA 1
ATOM 1779 C C . TYR A 1 214 ? -9.641 -2.599 28.193 1.00 97.88 214 TYR A C 1
ATOM 1781 O O . TYR A 1 214 ? -10.525 -3.406 28.450 1.00 97.88 214 TYR A O 1
ATOM 1789 N N . GLU A 1 215 ? -9.240 -1.675 29.068 1.00 96.81 215 GLU A N 1
ATOM 1790 C CA . GLU A 1 215 ? -9.786 -1.546 30.426 1.00 96.81 215 GLU A CA 1
ATOM 1791 C C . GLU A 1 215 ? -11.292 -1.274 30.412 1.00 96.81 215 GLU A C 1
ATOM 1793 O O . GLU A 1 215 ? -12.042 -1.925 31.140 1.00 96.81 215 GLU A O 1
ATOM 1798 N N . LYS A 1 216 ? -11.750 -0.371 29.533 1.00 96.69 216 LYS A N 1
ATOM 1799 C CA . LYS A 1 216 ? -13.178 -0.093 29.338 1.00 96.69 216 LYS A CA 1
ATOM 1800 C C . LYS A 1 216 ? -13.932 -1.363 28.942 1.00 96.69 216 LYS A C 1
ATOM 1802 O O . LYS A 1 216 ? -14.904 -1.724 29.598 1.00 96.69 216 LYS A O 1
ATOM 1807 N N . ILE A 1 217 ? -13.458 -2.057 27.906 1.00 96.31 217 ILE A N 1
ATOM 1808 C CA . ILE A 1 217 ? -14.087 -3.293 27.433 1.00 96.31 217 ILE A CA 1
ATOM 1809 C C . ILE A 1 217 ? -14.039 -4.358 28.525 1.00 96.31 217 ILE A C 1
ATOM 1811 O O . ILE A 1 217 ? -15.019 -5.053 28.705 1.00 96.31 217 ILE A O 1
ATOM 1815 N N . ALA A 1 218 ? -12.944 -4.496 29.273 1.00 93.81 218 ALA A N 1
ATOM 1816 C CA . ALA A 1 218 ? -12.786 -5.504 30.319 1.00 93.81 218 ALA A CA 1
ATOM 1817 C C . ALA A 1 218 ? -13.616 -5.223 31.586 1.00 93.81 218 ALA A C 1
ATOM 1819 O O . ALA A 1 218 ? -13.920 -6.169 32.316 1.00 93.81 218 ALA A O 1
ATOM 1820 N N . GLY A 1 219 ? -13.993 -3.966 31.837 1.00 88.88 219 GLY A N 1
ATOM 1821 C CA . GLY A 1 219 ? -14.792 -3.546 32.991 1.00 88.88 219 GLY A CA 1
ATOM 1822 C C . GLY A 1 219 ? -16.311 -3.600 32.793 1.00 88.88 219 GLY A C 1
ATOM 1823 O O . GLY A 1 219 ? -17.045 -3.607 33.775 1.00 88.88 219 GLY A O 1
ATOM 1824 N N . GLU A 1 220 ? -16.811 -3.663 31.556 1.00 76.62 220 GLU A N 1
ATOM 1825 C CA . GLU A 1 220 ? -18.257 -3.744 31.292 1.00 76.62 220 GLU A CA 1
ATOM 1826 C C . GLU A 1 220 ? -18.802 -5.108 31.764 1.00 76.62 220 GLU A C 1
ATOM 1828 O O . GLU A 1 220 ? -18.471 -6.124 31.171 1.00 76.62 220 GLU A O 1
ATOM 1833 N N . VAL A 1 221 ? -19.601 -5.188 32.827 1.00 60.97 221 VAL A N 1
ATOM 1834 C CA . VAL A 1 221 ? -20.318 -6.430 33.184 1.00 60.97 221 VAL A CA 1
ATOM 1835 C C . VAL A 1 221 ? -21.654 -6.410 32.438 1.00 60.97 221 VAL A C 1
ATOM 1837 O O . VAL A 1 221 ? -22.379 -5.423 32.547 1.00 60.97 221 VAL A O 1
ATOM 1840 N N . HIS A 1 222 ? -21.933 -7.433 31.622 1.00 55.56 222 HIS A N 1
ATOM 1841 C CA . HIS A 1 222 ? -23.239 -7.616 30.970 1.00 55.56 222 HIS A CA 1
ATOM 1842 C C . HIS A 1 222 ? -24.234 -8.259 31.932 1.00 55.56 222 HIS A C 1
ATOM 1844 O O . HIS A 1 222 ? -23.828 -9.230 32.611 1.00 55.56 222 HIS A O 1
#

Solvent-accessible surface area (backbone atoms only — not comparable to full-atom values): 12266 Å² total; per-residue (Å²): 107,70,68,58,44,60,75,40,30,93,46,73,40,47,48,65,58,54,27,49,74,78,30,64,92,47,56,72,68,57,20,51,52,52,49,52,54,54,53,51,51,50,51,50,54,44,45,73,76,63,53,82,66,75,57,64,45,76,55,99,62,25,40,25,42,33,79,87,58,90,77,90,50,64,69,62,49,26,54,48,24,44,54,50,13,54,50,30,34,75,77,71,31,63,76,70,10,42,68,28,36,53,54,21,57,71,60,61,85,67,64,66,64,60,94,49,80,87,46,72,84,43,52,66,56,33,50,55,51,50,54,52,47,50,51,44,41,50,56,52,25,55,51,29,44,74,70,66,37,33,73,60,19,44,53,37,32,49,59,43,41,75,76,41,58,62,48,59,69,42,41,45,52,42,27,53,37,25,47,76,70,69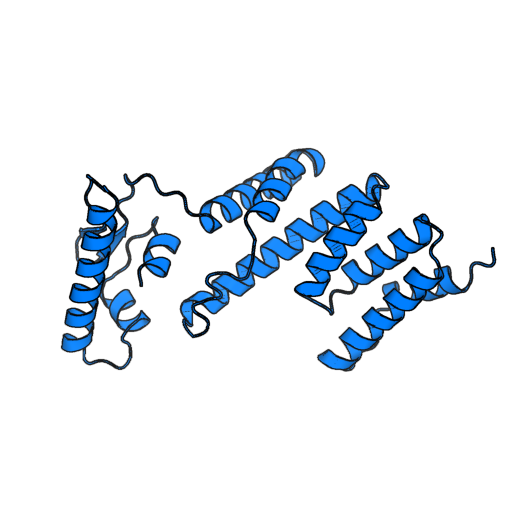,36,52,71,59,18,56,50,37,52,53,50,41,37,49,38,28,37,74,78,66,71,40,78,67,52,71,70,55,49,51,52,49,52,53,63,72,65,62,82,131

Secondary structure (DSSP, 8-state):
-HHHHHHTTTS-EEHHHHHHHHHTTS-HHHHHHHHHHHHHHHHHHHHHTT--S-SEEEETTEEEE-TTS----HHHHHHHHHHHHHHHHHHT-HHHHHHHHHHHHHH--SSTTTT-TT-TTHHHHHHHHHHHHHHHHHHHHHHHHHTT-HHHHHHHHHHHHHH-TT-HHHHHHHHHHHHHTT-HHHHHHHHHHHHHHHHHHHS-PPPHHHHHHHHHHHH---

pLDDT: mean 95.01, std 4.83, range [55.56, 98.69]

Foldseek 3Di:
DVLVQVVVQVDWDALVNVLCQPPVVDDPVVSSVVSVVVVVVVQVVCVVVPDPDRQWDDDPRTIHGPPPDDDDDLVVLLVVLLVQLVVLCVPPRNVSSLVSLVSSLVSCPDFDPPVCVPRVVSVVVRVVSLVSNLVSLVSVLVVCVVVLVLVVSLVSLVVNCVSPVQPLVSLLSNLVSCVSVVNLVRSLVSLVSNQVSCCVPPVDGDDPVSVVSNVVSVPDDD

Sequence (222 aa):
MLAFLLFHHRKPVHKEKLMEQFWSYSTPCSARNSLNVALHKIRKTFKAVGAREEVLLYDEGYYQINPDLRLEIDVVTFLRCWQMGLRAERLASLEEALPHFNQAAALYTGDFLENLPYEDWTLPERENLRETYLFILNRLCRHFFQKQAYTVALHLCRKILEIDPCLEEAHRCMMECYQALGMRDKALRQFQRCRNALDEEFAVPPSASTRRLYEKIAGEVH

Nearest PDB structures (foldseek):
  2ff4-assembly1_A  TM=7.799E-01  e=2.053E-06  Mycobacterium tuberculosis H37Rv
  8ffw-assembly1_D  TM=6.317E-01  e=1.405E-03  Homo sapiens
  8ffv-assembly1_D  TM=6.687E-01  e=6.362E-03  Homo sapiens
  1qz2-assembly1_C  TM=6.045E-01  e=8.116E-03  Homo sapiens
  8bbe-assembly1_D  TM=5.390E-01  e=9.394E-03  Homo sapiens

Mean predicted aligned error: 4.35 Å